Protein AF-A0A017THT1-F1 (afdb_monomer_lite)

Structure (mmCIF, N/CA/C/O backbone):
data_AF-A0A017THT1-F1
#
_entry.id   AF-A0A017THT1-F1
#
loop_
_atom_site.group_PDB
_atom_site.id
_atom_site.type_symbol
_atom_site.label_atom_id
_atom_site.label_alt_id
_atom_site.label_comp_id
_atom_site.label_asym_id
_atom_site.label_entity_id
_atom_site.label_seq_id
_atom_site.pdbx_PDB_ins_code
_atom_site.Cartn_x
_atom_site.Cartn_y
_atom_site.Cartn_z
_atom_site.occupancy
_atom_site.B_iso_or_equiv
_atom_site.auth_seq_id
_atom_site.auth_comp_id
_atom_site.auth_asym_id
_atom_site.auth_atom_id
_atom_site.pdbx_PDB_model_num
ATOM 1 N N . MET A 1 1 ? 40.623 13.842 -41.954 1.00 49.28 1 MET A N 1
ATOM 2 C CA . MET A 1 1 ? 40.947 13.765 -40.511 1.00 49.28 1 MET A CA 1
ATOM 3 C C . MET A 1 1 ? 40.016 14.592 -39.603 1.00 49.28 1 MET A C 1
ATOM 5 O O . MET A 1 1 ? 40.290 14.671 -38.419 1.00 49.28 1 MET A O 1
ATOM 9 N N . VAL A 1 2 ? 38.903 15.161 -40.104 1.00 47.00 2 VAL A N 1
ATOM 10 C CA . VAL A 1 2 ? 37.955 15.972 -39.293 1.00 47.00 2 VAL A CA 1
ATOM 11 C C . VAL A 1 2 ? 36.613 15.254 -39.042 1.00 47.00 2 VAL A C 1
ATOM 13 O O . VAL A 1 2 ? 35.923 15.546 -38.075 1.00 47.00 2 VAL A O 1
ATOM 16 N N . VAL A 1 3 ? 36.278 14.229 -39.835 1.00 43.69 3 VAL A N 1
ATOM 17 C CA . VAL A 1 3 ? 35.016 13.468 -39.699 1.00 43.69 3 VAL A CA 1
ATOM 18 C C . VAL A 1 3 ? 35.019 12.513 -38.486 1.00 43.69 3 VAL A C 1
ATOM 20 O O . VAL A 1 3 ? 33.962 12.174 -37.969 1.00 43.69 3 VAL A O 1
ATOM 23 N N . GLY A 1 4 ? 36.193 12.145 -37.956 1.00 43.00 4 GLY A N 1
ATOM 24 C CA . GLY A 1 4 ? 36.310 11.257 -36.787 1.00 43.00 4 GLY A CA 1
ATOM 25 C C . GLY A 1 4 ? 36.021 11.914 -35.429 1.00 43.00 4 GLY A C 1
ATOM 26 O O . GLY A 1 4 ? 35.696 11.213 -34.478 1.00 43.00 4 GLY A O 1
ATOM 27 N N . GLY A 1 5 ? 36.097 13.247 -35.322 1.00 42.72 5 GLY A N 1
ATOM 28 C CA . GLY A 1 5 ? 35.872 13.952 -34.050 1.00 42.72 5 GLY A CA 1
ATOM 29 C C . GLY A 1 5 ? 34.395 14.079 -33.663 1.00 42.72 5 GLY A C 1
ATOM 30 O O . GLY A 1 5 ? 34.061 14.057 -32.484 1.00 42.72 5 GLY A O 1
ATOM 31 N N . VAL A 1 6 ? 33.495 14.154 -34.649 1.00 45.47 6 VAL A N 1
ATOM 32 C CA . VAL A 1 6 ? 32.054 14.356 -34.407 1.00 45.47 6 VAL A CA 1
ATOM 33 C C . VAL A 1 6 ? 31.368 13.065 -33.944 1.00 45.47 6 VAL A C 1
ATOM 35 O O . VAL A 1 6 ? 30.485 13.118 -33.095 1.00 45.47 6 VAL A O 1
ATOM 38 N N . ALA A 1 7 ? 31.817 11.896 -34.413 1.00 50.44 7 ALA A N 1
ATOM 39 C CA . ALA A 1 7 ? 31.296 10.604 -33.953 1.00 50.44 7 ALA A CA 1
ATOM 40 C C . ALA A 1 7 ? 31.661 10.303 -32.487 1.00 50.44 7 ALA A C 1
ATOM 42 O O . ALA A 1 7 ? 30.875 9.691 -31.771 1.00 50.44 7 ALA A O 1
ATOM 43 N N . LEU A 1 8 ? 32.820 10.780 -32.020 1.00 53.56 8 LEU A N 1
ATOM 44 C CA . LEU A 1 8 ? 33.278 10.576 -30.644 1.00 53.56 8 LEU A CA 1
ATOM 45 C C . LEU A 1 8 ? 32.505 11.460 -29.652 1.00 53.56 8 LEU A C 1
ATOM 47 O O . LEU A 1 8 ? 32.167 11.010 -28.564 1.00 53.56 8 LEU A O 1
ATOM 51 N N . VAL A 1 9 ? 32.139 12.679 -30.060 1.00 55.19 9 VAL A N 1
ATOM 52 C CA . VAL A 1 9 ? 31.319 13.591 -29.243 1.00 55.19 9 VAL A CA 1
ATOM 53 C C . VAL A 1 9 ? 29.844 13.172 -29.234 1.00 55.19 9 VAL A C 1
ATOM 55 O O . VAL A 1 9 ? 29.221 13.170 -28.178 1.00 55.19 9 VAL A O 1
ATOM 58 N N . LEU A 1 10 ? 29.289 12.736 -30.372 1.00 54.53 10 LEU A N 1
ATOM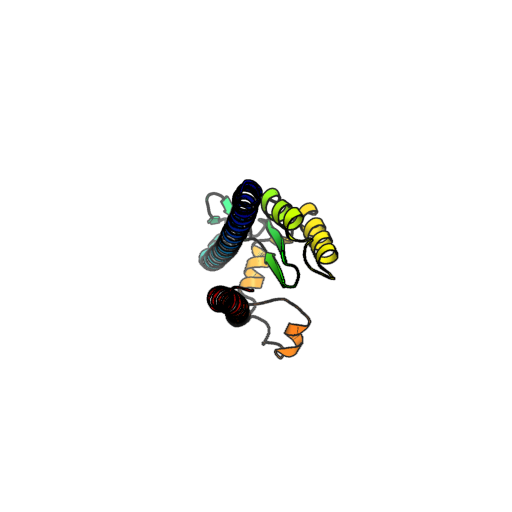 59 C CA . LEU A 1 10 ? 27.904 12.245 -30.430 1.00 54.53 10 LEU A CA 1
ATOM 60 C C . LEU A 1 10 ? 27.723 10.867 -29.768 1.00 54.53 10 LEU A C 1
ATOM 62 O O . LEU A 1 10 ? 26.636 10.572 -29.276 1.00 54.53 10 LEU A O 1
ATOM 66 N N . GLY A 1 11 ? 28.773 10.039 -29.717 1.00 57.81 11 GLY A N 1
ATOM 67 C CA . GLY A 1 11 ? 28.760 8.768 -28.986 1.00 57.81 11 GLY A CA 1
ATOM 68 C C . GLY A 1 11 ? 28.717 8.947 -27.465 1.00 57.81 11 GLY A C 1
ATOM 69 O O . GLY A 1 11 ? 27.971 8.241 -26.792 1.00 57.81 11 GLY A O 1
ATOM 70 N N . GLN A 1 12 ? 29.445 9.931 -26.921 1.00 60.47 12 GLN A N 1
ATOM 71 C CA . GLN A 1 12 ? 29.479 10.184 -25.472 1.00 60.47 12 GLN A CA 1
ATOM 72 C C . GLN A 1 12 ? 28.155 10.726 -24.912 1.00 60.47 12 GLN A C 1
ATOM 74 O O . GLN A 1 12 ? 27.758 10.360 -23.807 1.00 60.47 12 GLN A O 1
ATOM 79 N N . GLU A 1 13 ? 27.442 11.560 -25.673 1.00 67.62 13 GLU A N 1
ATOM 80 C CA . GLU A 1 13 ? 26.138 12.105 -25.261 1.00 67.62 13 GLU A CA 1
ATOM 81 C C . GLU A 1 13 ? 25.075 10.996 -25.117 1.00 67.62 13 GLU A C 1
ATOM 83 O O . GLU A 1 13 ? 24.219 11.050 -24.230 1.00 67.62 13 GLU A O 1
ATOM 88 N N . HIS A 1 14 ? 25.147 9.954 -25.956 1.00 70.12 14 HIS A N 1
ATOM 89 C CA . HIS A 1 14 ? 24.188 8.848 -25.931 1.00 70.12 14 HIS A CA 1
ATOM 90 C C . HIS A 1 14 ? 24.403 7.904 -24.735 1.00 70.12 14 HIS A C 1
ATOM 92 O O . HIS A 1 14 ? 23.428 7.437 -24.141 1.00 70.12 14 HIS A O 1
ATOM 98 N N . GLU A 1 15 ? 25.654 7.649 -24.337 1.00 77.31 15 GLU A N 1
ATOM 99 C CA . GLU A 1 15 ? 25.955 6.817 -23.161 1.00 77.31 15 GLU A CA 1
ATOM 100 C C . GLU A 1 15 ? 25.553 7.506 -21.850 1.00 77.31 15 GLU A C 1
ATOM 102 O O . GLU A 1 15 ? 24.905 6.888 -21.004 1.00 77.31 15 GLU A O 1
ATOM 107 N N . ALA A 1 16 ? 25.805 8.815 -21.722 1.00 80.69 16 ALA A N 1
ATOM 108 C CA . ALA A 1 16 ? 25.431 9.575 -20.527 1.00 80.69 16 ALA A CA 1
ATOM 109 C C . ALA A 1 16 ? 23.910 9.585 -20.275 1.00 80.69 16 ALA A C 1
ATOM 111 O O . ALA A 1 16 ? 23.457 9.494 -19.129 1.00 80.69 16 ALA A O 1
ATOM 112 N N . GLY A 1 17 ? 23.104 9.669 -21.340 1.00 81.94 17 GLY A N 1
ATOM 113 C CA . GLY A 1 17 ? 21.644 9.601 -21.237 1.00 81.94 17 GLY A CA 1
ATOM 114 C C . GLY A 1 17 ? 21.145 8.235 -20.760 1.00 81.94 17 GLY A C 1
ATOM 115 O O . GLY A 1 17 ? 20.231 8.160 -19.932 1.00 81.94 17 GLY A O 1
ATOM 116 N N . LEU A 1 18 ? 21.765 7.155 -21.244 1.00 80.94 18 LEU A N 1
ATOM 117 C CA . LEU A 1 18 ? 21.421 5.790 -20.856 1.00 80.94 18 LEU A CA 1
ATOM 118 C C . LEU A 1 18 ? 21.779 5.515 -19.385 1.00 80.94 18 LEU A C 1
ATOM 120 O O . LEU A 1 18 ? 20.961 4.961 -18.646 1.00 80.94 18 LEU A O 1
ATOM 124 N N . ASP A 1 19 ? 22.954 5.954 -18.936 1.00 83.44 19 ASP A N 1
ATOM 125 C CA . ASP A 1 19 ? 23.400 5.791 -17.549 1.00 83.44 19 ASP A CA 1
ATOM 126 C C . ASP A 1 19 ? 22.490 6.532 -16.565 1.00 83.44 19 ASP A C 1
ATOM 128 O O . ASP A 1 19 ? 22.075 5.975 -15.542 1.00 83.44 19 ASP A O 1
ATOM 132 N N . LEU A 1 20 ? 22.105 7.770 -16.896 1.00 85.25 20 LEU A N 1
ATOM 133 C CA . LEU A 1 20 ? 21.170 8.551 -16.089 1.00 85.25 20 LEU A CA 1
ATOM 134 C C . LEU A 1 20 ? 19.799 7.871 -15.998 1.00 85.25 20 LEU A C 1
ATOM 136 O O . LEU A 1 20 ? 19.202 7.822 -14.917 1.00 85.25 20 LEU A O 1
ATOM 140 N N . PHE A 1 21 ? 19.304 7.322 -17.110 1.00 85.25 21 PHE A N 1
ATOM 141 C CA . PHE A 1 21 ? 18.045 6.582 -17.139 1.00 85.25 21 PHE A CA 1
ATOM 142 C C . PHE A 1 21 ? 18.086 5.364 -16.209 1.00 85.25 21 PHE A C 1
ATOM 144 O O . PHE A 1 21 ? 17.196 5.204 -15.367 1.00 85.25 21 PHE A O 1
ATOM 151 N N . TRP A 1 22 ? 19.126 4.530 -16.302 1.00 83.88 22 TRP A N 1
ATOM 152 C CA . TRP A 1 22 ? 19.258 3.346 -15.450 1.00 83.88 22 TRP A CA 1
ATOM 153 C C . TRP A 1 22 ? 19.439 3.701 -13.976 1.00 83.88 22 TRP A C 1
ATOM 155 O O . TRP A 1 22 ? 18.854 3.038 -13.111 1.00 83.88 22 TRP A O 1
ATOM 165 N N . ALA A 1 23 ? 20.180 4.767 -13.670 1.00 84.06 23 ALA A N 1
ATOM 166 C CA . ALA A 1 23 ? 20.312 5.281 -12.312 1.00 84.06 23 ALA A CA 1
ATOM 167 C C . ALA A 1 23 ? 18.957 5.742 -11.750 1.00 84.06 23 ALA A C 1
ATOM 169 O O . ALA A 1 23 ? 18.590 5.367 -10.633 1.00 84.06 23 ALA A O 1
ATOM 170 N N . ALA A 1 24 ? 18.172 6.487 -12.535 1.00 85.62 24 ALA A N 1
ATOM 171 C CA . ALA A 1 24 ? 16.841 6.944 -12.144 1.00 85.62 24 ALA A CA 1
ATOM 172 C C . ALA A 1 24 ? 15.865 5.773 -11.942 1.00 85.62 24 ALA A C 1
ATOM 174 O O . ALA A 1 24 ? 15.173 5.712 -10.923 1.00 85.62 24 ALA A O 1
ATOM 175 N N . ALA A 1 25 ? 15.846 4.808 -12.866 1.00 84.06 25 ALA A N 1
ATOM 176 C CA . ALA A 1 25 ? 15.011 3.611 -12.775 1.00 84.06 25 ALA A CA 1
ATOM 177 C C . ALA A 1 25 ? 15.359 2.762 -11.540 1.00 84.06 25 ALA A C 1
ATOM 179 O O . ALA A 1 25 ? 14.469 2.294 -10.821 1.00 84.06 25 ALA A O 1
ATOM 180 N N . SER A 1 26 ? 16.653 2.612 -11.251 1.00 82.81 26 SER A N 1
ATOM 181 C CA . SER A 1 26 ? 17.141 1.905 -10.065 1.00 82.81 26 SER A CA 1
ATOM 182 C C . SER A 1 26 ? 16.747 2.639 -8.785 1.00 82.81 26 SER A C 1
ATOM 184 O O . SER A 1 26 ? 16.180 2.030 -7.878 1.00 82.81 26 SER A O 1
ATOM 186 N N . GLY A 1 27 ? 16.966 3.956 -8.723 1.00 87.62 27 GLY A N 1
ATOM 187 C CA . GLY A 1 27 ? 16.584 4.794 -7.585 1.00 87.62 27 GLY A CA 1
ATOM 188 C C . GLY A 1 27 ? 15.085 4.732 -7.288 1.00 87.62 27 GLY A C 1
ATOM 189 O O . GLY A 1 27 ? 14.688 4.517 -6.141 1.00 87.62 27 GLY A O 1
ATOM 190 N N . LEU A 1 28 ? 14.247 4.822 -8.325 1.00 88.31 28 LEU A N 1
ATOM 191 C CA . LEU A 1 28 ? 12.798 4.668 -8.208 1.00 88.31 28 LEU A CA 1
ATOM 192 C C . LEU A 1 28 ? 12.418 3.273 -7.694 1.00 88.31 28 LEU A C 1
ATOM 194 O O . LEU A 1 28 ? 11.591 3.152 -6.790 1.00 88.31 28 LEU A O 1
ATOM 198 N N . SER A 1 29 ? 13.050 2.222 -8.217 1.00 85.81 29 SER A N 1
ATOM 199 C CA . SER A 1 29 ? 12.795 0.840 -7.793 1.00 85.81 29 SER A CA 1
ATOM 200 C C . SER A 1 29 ? 13.136 0.623 -6.315 1.00 85.81 29 SER A C 1
ATOM 202 O O . SER A 1 29 ? 12.319 0.083 -5.565 1.00 85.81 29 SER A O 1
ATOM 204 N N . PHE A 1 30 ? 14.299 1.102 -5.859 1.00 87.94 30 PHE A N 1
ATOM 205 C CA . PHE A 1 30 ? 14.693 1.050 -4.447 1.00 87.94 30 PHE A CA 1
ATOM 206 C C . PHE A 1 30 ? 13.747 1.850 -3.554 1.00 87.94 30 PHE A C 1
ATOM 208 O O . PHE A 1 30 ? 13.374 1.375 -2.478 1.00 87.94 30 PHE A O 1
ATOM 215 N N . PHE A 1 31 ? 13.321 3.033 -4.000 1.00 91.88 31 PHE A N 1
ATOM 216 C CA . PHE A 1 31 ? 12.352 3.849 -3.278 1.00 91.88 31 PHE A CA 1
ATOM 217 C C . PHE A 1 31 ? 11.016 3.118 -3.103 1.00 91.88 31 PHE A C 1
ATOM 219 O O . PHE A 1 31 ? 10.528 3.000 -1.979 1.00 91.88 31 PHE A O 1
ATOM 226 N N . LEU A 1 32 ? 10.442 2.573 -4.180 1.00 88.88 32 LEU A N 1
ATOM 227 C CA . LEU A 1 32 ? 9.168 1.849 -4.137 1.00 88.88 32 LEU A CA 1
ATOM 228 C C . LEU A 1 32 ? 9.261 0.594 -3.275 1.00 88.88 32 LEU A C 1
ATOM 230 O O . LEU A 1 32 ? 8.366 0.328 -2.473 1.00 88.88 32 LEU A O 1
ATOM 234 N N . PHE A 1 33 ? 10.360 -0.151 -3.392 1.00 88.38 33 PHE A N 1
ATOM 235 C CA . PHE A 1 33 ? 10.614 -1.315 -2.554 1.00 88.38 33 PHE A CA 1
ATOM 236 C C . PHE A 1 33 ? 10.709 -0.929 -1.073 1.00 88.38 33 PHE A C 1
ATOM 238 O O . PHE A 1 33 ? 10.038 -1.528 -0.229 1.00 88.38 33 PHE A O 1
ATOM 245 N N . GLY A 1 34 ? 11.497 0.100 -0.750 1.00 90.69 34 GLY A N 1
ATOM 246 C CA . GLY A 1 34 ? 11.646 0.616 0.607 1.00 90.69 34 GLY A CA 1
ATOM 247 C C . GLY A 1 34 ? 10.326 1.128 1.180 1.00 90.69 34 GLY A C 1
ATOM 248 O O . GLY A 1 34 ? 9.994 0.838 2.333 1.00 90.69 34 GLY A O 1
ATOM 249 N N . TRP A 1 35 ? 9.529 1.817 0.365 1.00 93.94 35 TRP A N 1
ATOM 250 C CA . TRP A 1 35 ? 8.210 2.298 0.751 1.00 93.94 35 TRP A CA 1
ATOM 251 C C . TRP A 1 35 ? 7.232 1.144 0.998 1.00 93.94 35 TRP A C 1
ATOM 253 O O . TRP A 1 35 ? 6.664 1.063 2.088 1.00 93.94 35 TRP A O 1
ATOM 263 N N . ALA A 1 36 ? 7.103 0.193 0.071 1.00 89.69 36 ALA A N 1
ATOM 264 C CA . ALA A 1 36 ? 6.257 -0.990 0.236 1.00 89.69 36 ALA A CA 1
ATOM 265 C C . ALA A 1 36 ? 6.660 -1.815 1.471 1.00 89.69 36 ALA A C 1
ATOM 267 O O . ALA A 1 36 ? 5.819 -2.299 2.236 1.00 89.69 36 ALA A O 1
ATOM 268 N N . TRP A 1 37 ? 7.964 -1.948 1.714 1.00 89.88 37 TRP A N 1
ATOM 269 C CA . TRP A 1 37 ? 8.500 -2.594 2.904 1.00 89.88 37 TRP A CA 1
ATOM 270 C C . TRP A 1 37 ? 8.126 -1.847 4.192 1.00 89.88 37 TRP A C 1
ATOM 272 O O . TRP A 1 37 ? 7.715 -2.473 5.176 1.00 89.88 37 TRP A O 1
ATOM 282 N N . ASN A 1 38 ? 8.214 -0.515 4.190 1.00 93.88 38 ASN A N 1
ATOM 283 C CA . ASN A 1 38 ? 7.808 0.329 5.311 1.00 93.88 38 ASN A CA 1
ATOM 284 C C . ASN A 1 38 ? 6.299 0.220 5.596 1.00 93.88 38 ASN A C 1
ATOM 286 O O . ASN A 1 38 ? 5.919 0.016 6.749 1.00 93.88 38 ASN A O 1
ATOM 290 N N . GLU A 1 39 ? 5.444 0.254 4.569 1.00 91.88 39 GLU A N 1
ATOM 291 C CA . GLU A 1 39 ? 3.990 0.055 4.700 1.00 91.88 39 GLU A CA 1
ATOM 292 C C . GLU A 1 39 ? 3.671 -1.290 5.366 1.00 91.88 39 GLU A C 1
ATOM 294 O O . GLU A 1 39 ? 2.916 -1.359 6.338 1.00 91.88 39 GLU A O 1
ATOM 299 N N . ARG A 1 40 ? 4.330 -2.369 4.931 1.00 89.00 40 ARG A N 1
ATOM 300 C CA . ARG A 1 40 ? 4.166 -3.700 5.540 1.00 89.00 40 ARG A CA 1
ATOM 301 C C . ARG A 1 40 ? 4.624 -3.740 6.994 1.00 89.00 40 ARG A C 1
ATOM 303 O O . ARG A 1 40 ? 4.003 -4.420 7.814 1.00 89.00 40 ARG A O 1
ATOM 310 N N . ARG A 1 41 ? 5.717 -3.049 7.333 1.00 92.81 41 ARG A N 1
ATOM 311 C CA . ARG A 1 41 ? 6.186 -2.933 8.723 1.00 92.81 41 ARG A CA 1
ATOM 312 C C . ARG A 1 41 ? 5.180 -2.173 9.582 1.00 92.81 41 ARG A C 1
ATOM 314 O O . ARG A 1 41 ? 4.900 -2.624 10.691 1.00 92.81 41 ARG A O 1
ATOM 321 N N . GLN A 1 42 ? 4.623 -1.071 9.084 1.00 92.81 42 GLN A N 1
ATOM 322 C CA . GLN A 1 42 ? 3.597 -0.295 9.786 1.00 92.81 42 GLN A CA 1
ATOM 323 C C . GLN A 1 42 ? 2.326 -1.117 10.003 1.00 92.81 42 GLN A C 1
ATOM 325 O O . GLN A 1 42 ? 1.850 -1.190 11.134 1.00 92.81 42 GLN A O 1
ATOM 330 N N . ALA A 1 43 ? 1.849 -1.829 8.979 1.00 91.56 43 ALA A N 1
ATOM 331 C CA . ALA A 1 43 ? 0.691 -2.713 9.090 1.00 91.56 43 ALA A CA 1
ATOM 332 C C . ALA A 1 43 ? 0.897 -3.798 10.160 1.00 91.56 43 ALA A C 1
ATOM 334 O O . ALA A 1 43 ? 0.038 -4.000 11.014 1.00 91.56 43 ALA A O 1
ATOM 335 N N . ARG A 1 44 ? 2.069 -4.451 10.183 1.00 93.12 44 ARG A N 1
ATOM 336 C CA . ARG A 1 44 ? 2.410 -5.459 11.204 1.00 93.12 44 ARG A CA 1
ATOM 337 C C . ARG A 1 44 ? 2.566 -4.875 12.606 1.00 93.12 44 ARG A C 1
ATOM 339 O O . ARG A 1 44 ? 2.263 -5.552 13.585 1.00 93.12 44 ARG A O 1
ATOM 346 N N . ARG A 1 45 ? 3.088 -3.652 12.730 1.00 95.12 45 ARG A N 1
ATOM 347 C CA . ARG A 1 45 ? 3.185 -2.948 14.018 1.00 95.12 45 ARG A CA 1
ATOM 348 C C . ARG A 1 45 ? 1.797 -2.621 14.556 1.00 95.12 45 ARG A C 1
ATOM 350 O O . ARG A 1 45 ? 1.521 -2.992 15.688 1.00 95.12 45 ARG A O 1
ATOM 357 N N . LEU A 1 46 ? 0.933 -2.040 13.724 1.00 94.75 46 LEU A N 1
ATOM 358 C CA . LEU A 1 46 ? -0.451 -1.747 14.085 1.00 94.75 46 LEU A CA 1
ATOM 359 C C . LEU A 1 46 ? -1.211 -3.024 14.449 1.00 94.75 46 LEU A C 1
ATOM 361 O O . LEU A 1 46 ? -1.840 -3.067 15.492 1.00 94.75 46 LEU A O 1
ATOM 365 N N . ALA A 1 47 ? -1.112 -4.083 13.644 1.00 94.38 47 ALA A N 1
ATOM 366 C CA . ALA A 1 47 ? -1.791 -5.348 13.919 1.00 94.38 47 ALA A CA 1
ATOM 367 C C . ALA A 1 47 ? -1.383 -5.948 15.273 1.00 94.38 47 ALA A C 1
ATOM 369 O O . ALA A 1 47 ? -2.243 -6.301 16.075 1.00 94.38 47 ALA A O 1
ATOM 370 N N . ARG A 1 48 ? -0.075 -6.019 15.558 1.00 95.44 48 ARG A N 1
ATOM 371 C CA . ARG A 1 48 ? 0.417 -6.501 16.858 1.00 95.44 48 ARG A CA 1
ATOM 372 C C . ARG A 1 48 ? -0.030 -5.605 18.006 1.00 95.44 48 ARG A C 1
ATOM 374 O O . ARG A 1 48 ? -0.405 -6.117 19.052 1.00 95.44 48 ARG A O 1
ATOM 381 N N . TRP A 1 49 ? -0.001 -4.291 17.802 1.00 96.31 49 TRP A N 1
ATOM 382 C CA . TRP A 1 49 ? -0.448 -3.334 18.804 1.00 96.31 49 TRP A CA 1
ATOM 383 C C . TRP A 1 49 ? -1.947 -3.473 19.096 1.00 96.31 49 TRP A C 1
ATOM 385 O O . TRP A 1 49 ? -2.318 -3.533 20.263 1.00 96.31 49 TRP A O 1
ATOM 395 N N . LEU A 1 50 ? -2.782 -3.619 18.060 1.00 95.94 50 LEU A N 1
ATOM 396 C CA . LEU A 1 50 ? -4.227 -3.821 18.182 1.00 95.94 50 LEU A CA 1
ATOM 397 C C . LEU A 1 50 ? -4.562 -5.084 18.972 1.00 95.94 50 LEU A C 1
ATOM 399 O O . LEU A 1 50 ? -5.424 -5.034 19.838 1.00 95.94 50 LEU A O 1
ATOM 403 N N . VAL A 1 51 ? -3.873 -6.196 18.699 1.00 95.50 51 VAL A N 1
ATOM 404 C CA . VAL A 1 51 ? -4.062 -7.446 19.452 1.00 95.50 51 VAL A CA 1
ATOM 405 C C . VAL A 1 51 ? -3.613 -7.278 20.905 1.00 95.50 51 VAL A C 1
ATOM 407 O O . VAL A 1 51 ? -4.310 -7.712 21.813 1.00 95.50 51 VAL A O 1
ATOM 410 N N . ALA A 1 52 ? -2.483 -6.606 21.144 1.00 96.38 52 ALA A N 1
ATOM 411 C CA . ALA A 1 52 ? -1.971 -6.387 22.497 1.00 96.38 52 ALA A CA 1
ATOM 412 C C . ALA A 1 52 ? -2.860 -5.464 23.355 1.00 96.38 52 ALA A C 1
ATOM 414 O O . ALA A 1 52 ? -2.862 -5.603 24.572 1.00 96.38 52 ALA A O 1
ATOM 415 N N . HIS A 1 53 ? -3.607 -4.545 22.734 1.00 97.19 53 HIS A N 1
ATOM 416 C CA . HIS A 1 53 ? -4.473 -3.573 23.420 1.00 97.19 53 HIS A CA 1
ATOM 417 C C . HIS A 1 53 ? -5.962 -3.839 23.158 1.00 97.19 53 HIS A C 1
ATOM 419 O O . HIS A 1 53 ? -6.793 -2.945 23.315 1.00 97.19 53 HIS A O 1
ATOM 425 N N . GLU A 1 54 ? -6.330 -5.054 22.743 1.00 96.25 54 GLU A N 1
ATOM 426 C CA . GLU A 1 54 ? -7.717 -5.365 22.394 1.00 96.25 54 GLU A CA 1
ATOM 427 C C . GLU A 1 54 ? -8.670 -5.121 23.573 1.00 96.25 54 GLU A C 1
ATOM 429 O O . GLU A 1 54 ? -9.736 -4.531 23.386 1.00 96.25 54 GLU A O 1
ATOM 434 N N . ASP A 1 55 ? -8.287 -5.537 24.781 1.00 96.00 55 ASP A N 1
ATOM 435 C CA . ASP A 1 55 ? -9.119 -5.377 25.975 1.00 96.00 55 ASP A CA 1
ATOM 436 C C . ASP A 1 55 ? -9.354 -3.903 26.329 1.00 96.00 55 ASP A C 1
ATOM 438 O O . ASP A 1 55 ? -10.462 -3.529 26.719 1.00 96.00 55 ASP A O 1
ATOM 442 N N . GLU A 1 56 ? -8.345 -3.050 26.141 1.00 95.25 56 GLU A N 1
ATOM 443 C CA . GLU A 1 56 ? -8.450 -1.602 26.347 1.00 95.25 56 GLU A CA 1
ATOM 444 C C . GLU A 1 56 ? -9.383 -0.968 25.307 1.00 95.25 56 GLU A C 1
ATOM 446 O O . GLU A 1 56 ? -10.324 -0.255 25.662 1.00 95.25 56 GLU A O 1
ATOM 451 N N . ILE A 1 57 ? -9.206 -1.327 24.030 1.00 95.56 57 ILE A N 1
ATOM 452 C CA . ILE A 1 57 ? -10.056 -0.882 22.915 1.00 95.56 57 ILE A CA 1
ATOM 453 C C . ILE A 1 57 ? -11.510 -1.338 23.106 1.00 95.56 57 ILE A C 1
ATOM 455 O O . ILE A 1 57 ? -12.439 -0.647 22.684 1.00 95.56 57 ILE A O 1
ATOM 459 N N . ARG A 1 58 ? -11.736 -2.508 23.718 1.00 94.62 58 ARG A N 1
ATOM 460 C CA . ARG A 1 58 ? -13.081 -3.019 24.016 1.00 94.62 58 ARG A CA 1
ATOM 461 C C . ARG A 1 58 ? -13.785 -2.236 25.118 1.00 94.62 58 ARG A C 1
ATOM 463 O O . ARG A 1 58 ? -15.011 -2.172 25.076 1.00 94.62 58 ARG A O 1
ATOM 470 N N . ARG A 1 59 ? -13.044 -1.682 26.080 1.00 93.06 59 ARG A N 1
ATOM 471 C CA . ARG A 1 59 ? -13.610 -0.982 27.242 1.00 93.06 59 ARG A CA 1
ATOM 472 C C . ARG A 1 59 ? -13.780 0.514 27.008 1.00 93.06 59 ARG A C 1
ATOM 474 O O . ARG A 1 59 ? -14.829 1.044 27.356 1.00 93.06 59 ARG A O 1
ATOM 481 N N . VAL A 1 60 ? -12.756 1.184 26.478 1.00 91.62 60 VAL A N 1
ATOM 482 C CA . VAL A 1 60 ? -12.711 2.652 26.419 1.00 91.62 60 VAL A CA 1
ATOM 483 C C . VAL A 1 60 ? -12.179 3.118 25.059 1.00 91.62 60 VAL A C 1
ATOM 485 O O . VAL A 1 60 ? -12.916 3.149 24.076 1.00 91.62 60 VAL A O 1
ATOM 488 N N . GLU A 1 61 ? -10.904 3.473 24.981 1.00 91.44 61 GLU A N 1
ATOM 489 C CA . GLU A 1 61 ? -10.197 3.897 23.781 1.00 91.44 61 GLU A CA 1
ATOM 490 C C . GLU A 1 61 ? -8.702 3.686 24.022 1.00 91.44 61 GLU A C 1
ATOM 492 O O . GLU A 1 61 ? -8.247 3.822 25.154 1.00 91.44 61 GLU A O 1
ATOM 497 N N . ALA A 1 62 ? -7.943 3.360 22.978 1.00 94.38 62 ALA A N 1
ATOM 498 C CA . ALA A 1 62 ? -6.490 3.231 23.065 1.00 94.38 62 ALA A CA 1
ATOM 499 C C . ALA A 1 62 ? -5.825 4.211 22.094 1.00 94.38 62 ALA A C 1
ATOM 501 O O . ALA A 1 62 ? -6.378 4.529 21.038 1.00 94.38 62 ALA A O 1
ATOM 502 N N . THR A 1 63 ? -4.634 4.708 22.426 1.00 95.19 63 THR A N 1
ATOM 503 C CA . THR A 1 63 ? -3.939 5.707 21.597 1.00 95.19 63 THR A CA 1
ATOM 504 C C . THR A 1 63 ? -2.807 5.084 20.783 1.00 95.19 63 THR A C 1
ATOM 506 O O . THR A 1 63 ? -1.877 4.496 21.325 1.00 95.19 63 THR A O 1
ATOM 509 N N . TRP A 1 64 ? -2.859 5.241 19.459 1.00 94.69 64 TRP A N 1
ATOM 510 C CA . TRP A 1 64 ? -1.813 4.798 18.536 1.00 94.69 64 TRP A CA 1
ATOM 511 C C . TRP A 1 64 ? -1.309 5.974 17.710 1.00 94.69 64 TRP A C 1
ATOM 513 O O . TRP A 1 64 ? -2.094 6.652 17.053 1.00 94.69 64 TRP A O 1
ATOM 523 N N . ALA A 1 65 ? 0.004 6.219 17.734 1.00 92.75 65 ALA A N 1
ATOM 524 C CA . ALA A 1 65 ? 0.637 7.327 17.009 1.00 92.75 65 ALA A CA 1
ATOM 525 C C . ALA A 1 65 ? -0.038 8.698 17.263 1.00 92.75 65 ALA A C 1
ATOM 527 O O . ALA A 1 65 ? -0.175 9.515 16.355 1.00 92.75 65 ALA A O 1
ATOM 528 N N . GLY A 1 66 ? -0.492 8.933 18.501 1.00 93.00 66 GLY A N 1
ATOM 529 C CA . GLY A 1 66 ? -1.191 10.161 18.899 1.00 93.00 66 GLY A CA 1
ATOM 530 C C . GLY A 1 66 ? -2.668 10.233 18.489 1.00 93.00 66 GLY A C 1
ATOM 531 O O . GLY A 1 66 ? -3.326 11.229 18.775 1.00 93.00 66 GLY A O 1
ATOM 532 N N . GLN A 1 67 ? -3.215 9.197 17.850 1.00 94.00 67 GLN A N 1
ATOM 533 C CA . GLN A 1 67 ? -4.620 9.124 17.451 1.00 94.00 67 GLN A CA 1
ATOM 534 C C . GLN A 1 67 ? -5.393 8.167 18.357 1.00 94.00 67 GLN A C 1
ATOM 536 O O . GLN A 1 67 ? -4.921 7.076 18.679 1.00 94.00 67 GLN A O 1
ATOM 541 N N . ARG A 1 68 ? -6.597 8.574 18.764 1.00 94.56 68 ARG A N 1
ATOM 542 C CA . ARG A 1 68 ? -7.506 7.743 19.560 1.00 94.56 68 ARG A CA 1
ATOM 543 C C . ARG A 1 68 ? -8.190 6.723 18.654 1.00 94.56 68 ARG A C 1
ATOM 545 O O . ARG A 1 68 ? -8.862 7.088 17.688 1.00 94.56 68 ARG A O 1
ATOM 552 N N . LEU A 1 69 ? -7.991 5.445 18.952 1.00 96.25 69 LEU A N 1
ATOM 553 C CA . LEU A 1 69 ? -8.587 4.323 18.244 1.00 96.25 69 LEU A CA 1
ATOM 554 C C . LEU A 1 69 ? -9.641 3.664 19.136 1.00 96.25 69 LEU A C 1
ATOM 556 O O . LEU A 1 69 ? -9.357 3.175 20.228 1.00 96.25 69 LEU A O 1
ATOM 560 N N . THR A 1 70 ? -10.866 3.629 18.625 1.00 96.62 70 THR A N 1
ATOM 561 C CA . THR A 1 70 ? -12.006 2.914 19.204 1.00 96.62 70 THR A CA 1
ATOM 562 C C . THR A 1 70 ? -12.396 1.763 18.282 1.00 96.62 70 THR A C 1
ATOM 564 O O . THR A 1 70 ? -11.985 1.715 17.121 1.00 96.62 70 THR A O 1
ATOM 567 N N . ARG A 1 71 ? -13.262 0.855 18.744 1.00 96.12 71 ARG A N 1
ATOM 568 C CA . ARG A 1 71 ? -13.823 -0.221 17.900 1.00 96.12 71 ARG A CA 1
ATOM 569 C C . ARG A 1 71 ? -14.530 0.292 16.643 1.00 96.12 71 ARG A C 1
ATOM 571 O O . ARG A 1 71 ? -14.538 -0.410 15.629 1.00 96.12 71 ARG A O 1
ATOM 578 N N . ALA A 1 72 ? -15.119 1.482 16.734 1.00 96.50 72 ALA A N 1
ATOM 579 C CA . ALA A 1 72 ? -15.848 2.134 15.655 1.00 96.50 72 ALA A CA 1
ATOM 580 C C . ALA A 1 72 ? -14.938 2.941 14.720 1.00 96.50 72 ALA A C 1
ATOM 582 O O . ALA A 1 72 ? -15.376 3.298 13.630 1.00 96.50 72 ALA A O 1
ATOM 583 N N . THR A 1 73 ? -13.682 3.206 15.105 1.00 96.69 73 THR A N 1
ATOM 584 C CA . THR A 1 73 ? -12.752 3.952 14.258 1.00 96.69 73 THR A CA 1
ATOM 585 C C . THR A 1 73 ? -12.559 3.220 12.934 1.00 96.69 73 THR A C 1
ATOM 587 O O . THR A 1 73 ? -12.155 2.053 12.895 1.00 96.69 73 THR A O 1
ATOM 590 N N . THR A 1 74 ? -12.861 3.915 11.842 1.00 96.31 74 THR A N 1
ATOM 591 C CA . THR A 1 74 ? -12.668 3.407 10.488 1.00 96.31 74 THR A CA 1
ATOM 592 C C . THR A 1 74 ? -11.225 3.621 10.069 1.00 96.31 74 THR A C 1
ATOM 594 O O . THR A 1 74 ? -10.717 4.740 10.077 1.00 96.31 74 THR A O 1
ATOM 597 N N . LEU A 1 75 ? -10.571 2.534 9.686 1.00 96.38 75 LEU A N 1
ATOM 598 C CA . LEU A 1 75 ? -9.254 2.537 9.079 1.00 96.38 75 LEU A CA 1
ATOM 599 C C . LEU A 1 75 ? -9.411 2.399 7.568 1.00 96.38 75 LEU A C 1
ATOM 601 O O . LEU A 1 75 ? -10.231 1.625 7.075 1.00 96.38 75 LEU A O 1
ATOM 605 N N . VAL A 1 76 ? -8.610 3.162 6.844 1.00 96.00 76 VAL A N 1
ATOM 606 C CA . VAL A 1 76 ? -8.593 3.242 5.393 1.00 96.00 76 VAL A CA 1
ATOM 607 C C . VAL A 1 76 ? -7.272 2.679 4.891 1.00 96.00 76 VAL A C 1
ATOM 609 O O . VAL A 1 76 ? -6.213 2.920 5.474 1.00 96.00 76 VAL A O 1
ATOM 612 N N . GLN A 1 77 ? -7.342 1.927 3.803 1.00 95.69 77 GLN A N 1
ATOM 613 C CA . GLN A 1 77 ? -6.194 1.418 3.074 1.00 95.69 77 GLN A CA 1
ATOM 614 C C . GLN A 1 77 ? -6.344 1.734 1.590 1.00 95.69 77 GLN A C 1
ATOM 616 O O . GLN A 1 77 ? -7.446 1.714 1.051 1.00 95.69 77 GLN A O 1
ATOM 621 N N . TYR A 1 78 ? -5.230 1.989 0.924 1.00 96.06 78 TYR A N 1
ATOM 622 C CA . TYR A 1 78 ? -5.188 2.305 -0.500 1.00 96.06 78 TYR A CA 1
ATOM 623 C C . TYR A 1 78 ? -4.405 1.233 -1.242 1.00 96.06 78 TYR A C 1
ATOM 625 O O . TYR A 1 78 ? -3.457 0.665 -0.699 1.00 96.06 78 TYR A O 1
ATOM 633 N N . GLU A 1 79 ? -4.809 0.960 -2.471 1.00 94.88 79 GLU A N 1
ATOM 634 C CA . GLU A 1 79 ? -4.135 0.023 -3.358 1.00 94.88 79 GLU A CA 1
ATOM 635 C C . GLU A 1 79 ? -3.037 0.768 -4.121 1.00 94.88 79 GLU A C 1
ATOM 637 O O . GLU A 1 79 ? -3.266 1.848 -4.661 1.00 94.88 79 GLU A O 1
ATOM 642 N N . VAL A 1 80 ? -1.825 0.224 -4.124 1.00 95.00 80 VAL A N 1
ATOM 643 C CA . VAL A 1 80 ? -0.706 0.727 -4.918 1.00 95.00 80 VAL A CA 1
ATOM 644 C C . VAL A 1 80 ? -0.407 -0.297 -5.989 1.00 95.00 80 VAL A C 1
ATOM 646 O O . VAL A 1 80 ? -0.121 -1.454 -5.672 1.00 95.00 80 VAL A O 1
ATOM 649 N N . LEU A 1 81 ? -0.454 0.152 -7.239 1.00 94.50 81 LEU A N 1
ATOM 650 C CA . LEU A 1 81 ? -0.130 -0.660 -8.398 1.00 94.50 81 LEU A CA 1
ATOM 651 C C . LEU A 1 81 ? 1.125 -0.134 -9.088 1.00 94.50 81 LEU A C 1
ATOM 653 O O . LEU A 1 81 ? 1.203 1.042 -9.442 1.00 94.50 81 LEU A O 1
ATOM 657 N N . VAL A 1 82 ? 2.095 -1.016 -9.291 1.00 93.00 82 VAL A N 1
ATOM 658 C CA . VAL A 1 82 ? 3.301 -0.746 -10.070 1.00 93.00 82 VAL A CA 1
ATOM 659 C C . VAL A 1 82 ? 3.401 -1.824 -11.133 1.00 93.00 82 VAL A C 1
ATOM 661 O O . VAL A 1 82 ? 3.633 -2.989 -10.819 1.00 93.00 82 VAL A O 1
ATOM 664 N N . SER A 1 83 ? 3.237 -1.429 -12.385 1.00 90.94 83 SER A N 1
ATOM 665 C CA . SER A 1 83 ? 3.376 -2.310 -13.531 1.00 90.94 83 SER A CA 1
ATOM 666 C C . SER A 1 83 ? 4.678 -1.991 -14.244 1.00 90.94 83 SER A C 1
ATOM 668 O O . SER A 1 83 ? 4.971 -0.847 -14.575 1.00 90.94 83 SER A O 1
ATOM 670 N N . LEU A 1 84 ? 5.461 -3.026 -14.484 1.00 86.25 84 LEU A N 1
ATOM 671 C CA . LEU A 1 84 ? 6.564 -3.072 -15.428 1.00 86.25 84 LEU A CA 1
ATOM 672 C C . LEU A 1 84 ? 6.093 -3.923 -16.609 1.00 86.25 84 LEU A C 1
ATOM 674 O O . LEU A 1 84 ? 5.199 -4.748 -16.435 1.00 86.25 84 LEU A O 1
ATOM 678 N N . ILE A 1 85 ? 6.709 -3.760 -17.782 1.00 82.81 85 ILE A N 1
ATOM 679 C CA . ILE A 1 85 ? 6.279 -4.356 -19.067 1.00 82.81 85 ILE A CA 1
ATOM 680 C C . ILE A 1 85 ? 5.707 -5.781 -18.932 1.00 82.81 85 ILE A C 1
ATOM 682 O O . ILE A 1 85 ? 4.652 -6.065 -19.495 1.00 82.81 85 ILE A O 1
ATOM 686 N N . LEU A 1 86 ? 6.366 -6.643 -18.146 1.00 80.12 86 LEU A N 1
ATOM 687 C CA . LEU A 1 86 ? 5.968 -8.038 -17.911 1.00 80.12 86 LEU A CA 1
ATOM 688 C C . LEU A 1 86 ? 5.575 -8.372 -16.460 1.00 80.12 86 LEU A C 1
ATOM 690 O O . LEU A 1 86 ? 5.178 -9.503 -16.188 1.00 80.12 86 LEU A O 1
ATOM 694 N N . VAL A 1 87 ? 5.734 -7.447 -15.511 1.00 81.81 87 VAL A N 1
ATOM 695 C CA . VAL A 1 87 ? 5.587 -7.732 -14.074 1.00 81.81 87 VAL A CA 1
ATOM 696 C C . VAL A 1 87 ? 4.691 -6.694 -13.424 1.00 81.81 87 VAL A C 1
ATOM 698 O O . VAL A 1 87 ? 5.025 -5.516 -13.388 1.00 81.81 87 VAL A O 1
ATOM 701 N N . GLU A 1 88 ? 3.590 -7.146 -12.838 1.00 86.50 88 GLU A N 1
ATOM 702 C CA . GLU A 1 88 ? 2.694 -6.311 -12.044 1.00 86.50 88 GLU A CA 1
ATOM 703 C C . GLU A 1 88 ? 2.908 -6.592 -10.555 1.00 86.50 88 GLU A C 1
ATOM 705 O O . GLU A 1 88 ? 2.857 -7.736 -10.097 1.00 86.50 88 GLU A O 1
ATOM 710 N N . ILE A 1 89 ? 3.171 -5.540 -9.788 1.00 88.19 89 ILE A N 1
ATOM 711 C CA . ILE A 1 89 ? 3.320 -5.585 -8.339 1.00 88.19 89 ILE A CA 1
ATOM 712 C C . ILE A 1 89 ? 2.202 -4.738 -7.745 1.00 88.19 89 ILE A C 1
ATOM 714 O O . ILE A 1 89 ? 2.200 -3.513 -7.868 1.00 88.19 89 ILE A O 1
ATOM 718 N N . SER A 1 90 ? 1.273 -5.391 -7.053 1.00 89.69 90 SER A N 1
ATOM 719 C CA . SER A 1 90 ? 0.245 -4.722 -6.265 1.00 89.69 90 SER A CA 1
ATOM 720 C C . SER A 1 90 ? 0.495 -4.912 -4.771 1.00 89.69 90 SER A C 1
ATOM 722 O O . SER A 1 90 ? 0.954 -5.960 -4.301 1.00 89.69 90 SER A O 1
ATOM 724 N N . PHE A 1 91 ? 0.224 -3.873 -3.991 1.00 91.12 91 PHE A N 1
ATOM 725 C CA . PHE A 1 91 ? 0.182 -3.972 -2.539 1.00 91.12 91 PHE A CA 1
ATOM 726 C C . PHE A 1 91 ? -0.806 -2.975 -1.948 1.00 91.12 91 PHE A C 1
ATOM 728 O O . PHE A 1 91 ? -1.126 -1.953 -2.542 1.00 91.12 91 PHE A O 1
ATOM 735 N N . ILE A 1 92 ? -1.275 -3.271 -0.741 1.00 91.31 92 ILE A N 1
ATOM 736 C CA . ILE A 1 92 ? -2.192 -2.408 -0.001 1.00 91.31 92 ILE A CA 1
ATOM 737 C C . ILE A 1 92 ? -1.395 -1.660 1.074 1.00 91.31 92 ILE A C 1
ATOM 739 O O . ILE A 1 92 ? -0.549 -2.251 1.753 1.00 91.31 92 ILE A O 1
ATOM 743 N N . THR A 1 93 ? -1.652 -0.364 1.237 1.00 93.69 93 THR A N 1
ATOM 744 C CA . THR A 1 93 ? -1.014 0.460 2.270 1.00 93.69 93 THR A CA 1
ATOM 745 C C . THR A 1 93 ? -1.443 0.048 3.682 1.00 93.69 93 THR A C 1
ATOM 747 O O . THR A 1 93 ? -2.441 -0.652 3.890 1.00 93.69 93 THR A O 1
ATOM 750 N N . ALA A 1 94 ? -0.673 0.460 4.688 1.00 93.50 94 ALA A N 1
ATOM 751 C CA . ALA A 1 94 ? -1.016 0.220 6.081 1.00 93.50 94 ALA A CA 1
ATOM 752 C C . ALA A 1 94 ? -2.388 0.837 6.424 1.00 93.50 94 ALA A C 1
ATOM 754 O O . ALA A 1 94 ? -2.674 1.946 5.961 1.00 93.50 94 ALA A O 1
ATOM 755 N N . PRO A 1 95 ? -3.217 0.162 7.248 1.00 94.69 95 PRO A N 1
ATOM 756 C CA . PRO A 1 95 ? -4.463 0.740 7.740 1.00 94.69 95 PRO A CA 1
ATOM 757 C C . PRO A 1 95 ? -4.186 2.019 8.522 1.00 94.69 95 PRO A C 1
ATOM 759 O O . PRO A 1 95 ? -3.376 2.020 9.452 1.00 94.69 95 PRO A O 1
ATOM 762 N N . ARG A 1 96 ? -4.861 3.104 8.149 1.00 94.50 96 ARG A N 1
ATOM 763 C CA . ARG A 1 96 ? -4.719 4.413 8.790 1.00 94.50 96 ARG A CA 1
ATOM 764 C C . ARG A 1 96 ? -6.081 5.042 9.040 1.00 94.50 96 ARG A C 1
ATOM 766 O O . ARG A 1 96 ? -6.961 4.901 8.197 1.00 94.50 96 ARG A O 1
ATOM 773 N N . PRO A 1 97 ? -6.288 5.741 10.161 1.00 92.94 97 PRO A N 1
ATOM 774 C CA . PRO A 1 97 ? -7.545 6.444 10.394 1.00 92.94 97 PRO A CA 1
ATOM 775 C C . PRO A 1 97 ? -7.654 7.724 9.552 1.00 92.94 97 PRO A C 1
ATOM 777 O O . PRO A 1 97 ? -8.756 8.221 9.336 1.00 92.94 97 PRO A O 1
ATOM 780 N N . ASP A 1 98 ? -6.538 8.257 9.044 1.00 91.75 98 ASP A N 1
ATOM 781 C CA . ASP A 1 98 ? -6.532 9.422 8.171 1.00 91.75 98 ASP A CA 1
ATOM 782 C C . ASP A 1 98 ? -6.522 9.053 6.680 1.00 91.75 98 ASP A C 1
ATOM 784 O O . ASP A 1 98 ? -5.893 8.098 6.218 1.00 91.75 98 ASP A O 1
ATOM 788 N N . ARG A 1 99 ? -7.245 9.849 5.887 1.00 88.88 99 ARG A N 1
ATOM 789 C CA . ARG A 1 99 ? -7.341 9.662 4.438 1.00 88.88 99 ARG A CA 1
ATOM 790 C C . ARG A 1 99 ? -6.205 10.407 3.747 1.00 88.88 99 ARG A C 1
ATOM 792 O O . ARG A 1 99 ? -6.318 11.597 3.479 1.00 88.88 99 ARG A O 1
ATOM 799 N N . ARG A 1 100 ? -5.125 9.696 3.416 1.00 91.44 100 ARG A N 1
ATOM 800 C CA . ARG A 1 100 ? -4.030 10.217 2.574 1.00 91.44 100 ARG A CA 1
ATOM 801 C C . ARG A 1 100 ? -3.938 9.466 1.239 1.00 91.44 100 ARG A C 1
ATOM 803 O O . ARG A 1 100 ? -3.018 8.671 1.057 1.00 91.44 100 ARG A O 1
ATOM 810 N N . PRO A 1 101 ? -4.875 9.703 0.301 1.00 92.56 101 PRO A N 1
ATOM 811 C CA . PRO A 1 101 ? -4.902 8.997 -0.977 1.00 92.56 101 PRO A CA 1
ATOM 812 C C . PRO A 1 101 ? -3.822 9.474 -1.952 1.00 92.56 101 PRO A C 1
ATOM 814 O O . PRO A 1 101 ? -3.511 8.746 -2.887 1.00 92.56 101 PRO A O 1
ATOM 817 N N . LEU A 1 102 ? -3.266 10.680 -1.769 1.00 95.50 102 LEU A N 1
ATOM 818 C CA . LEU A 1 102 ? -2.459 11.353 -2.791 1.00 95.50 102 LEU A CA 1
ATOM 819 C C . LEU A 1 102 ? -1.285 10.498 -3.277 1.00 95.50 102 LEU A C 1
ATOM 821 O O . LEU A 1 102 ? -1.203 10.206 -4.462 1.00 95.50 102 LEU A O 1
ATOM 825 N N . LEU A 1 103 ? -0.415 10.064 -2.363 1.00 95.12 103 LEU A N 1
ATOM 826 C CA . LEU A 1 103 ? 0.762 9.271 -2.711 1.00 95.12 103 LEU A CA 1
ATOM 827 C C . LEU A 1 103 ? 0.399 7.923 -3.374 1.00 95.12 103 LEU A C 1
ATOM 829 O O . LEU A 1 103 ? 0.846 7.701 -4.495 1.00 95.12 103 LEU A O 1
ATOM 833 N N . PRO A 1 104 ? -0.441 7.045 -2.780 1.00 95.94 104 PRO A N 1
ATOM 834 C CA . PRO A 1 104 ? -0.796 5.770 -3.412 1.00 95.94 104 PRO A CA 1
ATOM 835 C C . PRO A 1 104 ? -1.545 5.932 -4.739 1.00 95.94 104 PRO A C 1
ATOM 837 O O . PRO A 1 104 ? -1.315 5.165 -5.674 1.00 95.94 104 PRO A O 1
ATOM 840 N N . THR A 1 105 ? -2.393 6.955 -4.859 1.00 96.88 105 THR A N 1
ATOM 841 C CA . 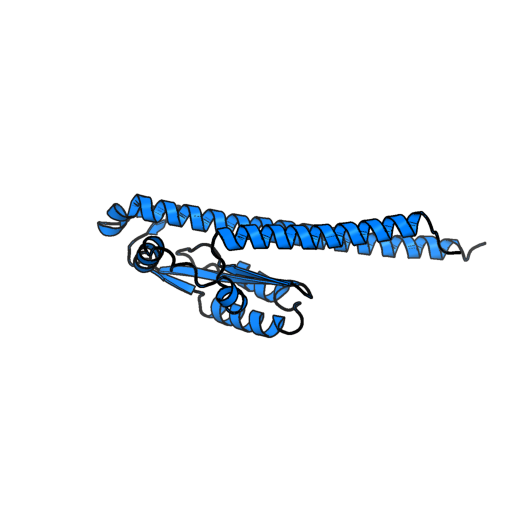THR A 1 105 ? -3.124 7.240 -6.101 1.00 96.88 105 THR A CA 1
ATOM 842 C C . THR A 1 105 ? -2.183 7.750 -7.183 1.00 96.88 105 THR A C 1
ATOM 844 O O . THR A 1 105 ? -2.241 7.252 -8.301 1.00 96.88 105 THR A O 1
ATOM 847 N N . ALA A 1 106 ? -1.282 8.682 -6.858 1.00 97.00 106 ALA A N 1
ATOM 848 C CA . ALA A 1 106 ? -0.295 9.208 -7.796 1.00 97.00 106 ALA A CA 1
ATOM 849 C C . ALA A 1 106 ? 0.678 8.119 -8.260 1.00 97.00 106 ALA A C 1
ATOM 851 O O . ALA A 1 106 ? 0.936 8.006 -9.453 1.00 97.00 106 ALA A O 1
ATOM 852 N N . THR A 1 107 ? 1.167 7.265 -7.356 1.00 95.81 107 THR A N 1
ATOM 853 C CA . THR A 1 107 ? 2.027 6.138 -7.742 1.00 95.81 107 THR A CA 1
ATOM 854 C C . THR A 1 107 ? 1.302 5.187 -8.689 1.00 95.81 107 THR A C 1
ATOM 856 O O . THR A 1 107 ? 1.848 4.854 -9.734 1.00 95.81 107 THR A O 1
ATOM 859 N N . THR A 1 108 ? 0.060 4.812 -8.376 1.00 96.12 108 THR A N 1
ATOM 860 C CA . THR A 1 108 ? -0.753 3.941 -9.243 1.00 96.12 108 THR A CA 1
ATOM 861 C C . THR A 1 108 ? -1.019 4.598 -10.600 1.00 96.12 108 THR A C 1
ATOM 863 O O . THR A 1 108 ? -0.887 3.954 -11.635 1.00 96.12 108 THR A O 1
ATOM 866 N N . LEU A 1 109 ? -1.327 5.898 -10.613 1.00 96.62 109 LEU A N 1
ATOM 867 C CA . LEU A 1 109 ? -1.579 6.669 -11.830 1.00 96.62 109 LEU A CA 1
ATOM 868 C C . LEU A 1 109 ? -0.331 6.847 -12.699 1.00 96.62 109 LEU A C 1
ATOM 870 O O . LEU A 1 109 ? -0.468 7.025 -13.897 1.00 96.62 109 LEU A O 1
ATOM 874 N N . LEU A 1 110 ? 0.876 6.856 -12.143 1.00 94.38 110 LEU A N 1
ATOM 875 C CA . LEU A 1 110 ? 2.090 7.048 -12.943 1.00 94.38 110 LEU A CA 1
ATOM 876 C C . LEU A 1 110 ? 2.717 5.718 -13.360 1.00 94.38 110 LEU A C 1
ATOM 878 O O . LEU A 1 110 ? 3.272 5.606 -14.451 1.00 94.38 110 LEU A O 1
ATOM 882 N N . LEU A 1 111 ? 2.627 4.703 -12.501 1.00 94.50 111 LEU A N 1
ATOM 883 C CA . LEU A 1 111 ? 3.372 3.457 -12.657 1.00 94.50 111 LEU A CA 1
ATOM 884 C C . LEU A 1 111 ? 2.497 2.245 -12.986 1.00 94.50 111 LEU A C 1
ATOM 886 O O . LEU A 1 111 ? 3.040 1.214 -13.354 1.00 94.50 111 LEU A O 1
ATOM 890 N N . GLY A 1 112 ? 1.169 2.325 -12.893 1.00 92.69 112 GLY A N 1
ATOM 891 C CA . GLY A 1 112 ? 0.288 1.183 -13.167 1.00 92.69 112 GLY A CA 1
ATOM 892 C C . GLY A 1 112 ? 0.113 0.843 -14.657 1.00 92.69 112 GLY A C 1
ATOM 893 O O . GLY A 1 112 ? -0.224 -0.292 -15.000 1.00 92.69 112 GLY A O 1
ATOM 894 N N . TRP A 1 113 ? 0.357 1.789 -15.568 1.00 91.50 113 TRP A N 1
ATOM 895 C CA . TRP A 1 113 ? -0.037 1.648 -16.979 1.00 91.50 113 TRP A CA 1
ATOM 896 C C . TRP A 1 113 ? 0.883 0.774 -17.831 1.00 91.50 113 TRP A C 1
ATOM 898 O O . TRP A 1 113 ? 0.470 0.326 -18.896 1.00 91.50 113 TRP A O 1
ATOM 908 N N . TRP A 1 114 ? 2.118 0.531 -17.391 1.00 87.62 114 TRP A N 1
ATOM 909 C CA . TRP A 1 114 ? 3.167 -0.014 -18.261 1.00 87.62 114 TRP A CA 1
ATOM 910 C C . TRP A 1 114 ? 3.098 -1.531 -18.475 1.00 87.62 114 TRP A C 1
ATOM 912 O O . TRP A 1 114 ? 3.909 -2.064 -19.223 1.00 87.62 114 TRP A O 1
ATOM 922 N N . GLY A 1 115 ? 2.165 -2.237 -17.831 1.00 84.12 115 GLY A N 1
ATOM 923 C CA . GLY A 1 115 ? 2.022 -3.691 -17.954 1.00 84.12 115 GLY A CA 1
ATOM 924 C C . GLY A 1 115 ? 1.214 -4.092 -19.189 1.00 84.12 115 GLY A C 1
ATOM 925 O O . GLY A 1 115 ? 0.053 -3.703 -19.321 1.00 84.12 115 GLY A O 1
ATOM 926 N N . ILE A 1 116 ? 1.789 -4.915 -20.068 1.00 85.19 116 ILE A N 1
ATOM 927 C CA . ILE A 1 116 ? 1.093 -5.476 -21.235 1.00 85.19 116 ILE A CA 1
ATOM 928 C C . ILE A 1 116 ? 0.687 -6.925 -20.916 1.00 85.19 116 ILE A C 1
ATOM 930 O O . ILE A 1 116 ? 1.533 -7.692 -20.457 1.00 85.19 116 ILE A O 1
ATOM 934 N N . PRO A 1 117 ? -0.568 -7.356 -21.165 1.00 77.19 117 PRO A N 1
ATOM 935 C CA . PRO A 1 117 ? -1.660 -6.617 -21.813 1.00 77.19 117 PRO A CA 1
ATOM 936 C C . PRO A 1 117 ? -2.674 -5.951 -20.856 1.00 77.19 117 PRO A C 1
ATOM 938 O O . PRO A 1 117 ? -3.486 -5.150 -21.310 1.00 77.19 117 PRO A O 1
ATOM 941 N N . TRP A 1 118 ? -2.667 -6.264 -19.554 1.00 82.12 118 TRP A N 1
ATOM 942 C CA . TRP A 1 118 ? -3.773 -5.921 -18.637 1.00 82.12 118 TRP A CA 1
ATOM 943 C C . TRP A 1 118 ? -3.530 -4.707 -17.720 1.00 82.12 118 TRP A C 1
ATOM 945 O O . TRP A 1 118 ? -4.431 -4.329 -16.969 1.00 82.12 118 TRP A O 1
ATOM 955 N N . GLY A 1 119 ? -2.358 -4.067 -17.774 1.00 83.94 119 GLY A N 1
ATOM 956 C CA . GLY A 1 119 ? -1.967 -2.983 -16.860 1.00 83.94 119 GLY A CA 1
ATOM 957 C C . GLY A 1 119 ? -2.988 -1.840 -16.763 1.00 83.94 119 GLY A C 1
ATOM 958 O O . GLY A 1 119 ? -3.386 -1.481 -15.649 1.00 83.94 119 GLY A O 1
ATOM 959 N N . PRO A 1 120 ? -3.514 -1.307 -17.885 1.00 88.25 120 PRO A N 1
ATOM 960 C CA . PRO A 1 120 ? -4.552 -0.276 -17.846 1.00 88.25 120 PRO A CA 1
ATOM 961 C C . PRO A 1 120 ? -5.827 -0.705 -17.109 1.00 88.25 120 PRO A C 1
ATOM 963 O O . PRO A 1 120 ? -6.415 0.093 -16.379 1.00 88.25 120 PRO A O 1
ATOM 966 N N . PHE A 1 121 ? -6.246 -1.966 -17.242 1.00 91.00 121 PHE A N 1
ATOM 967 C CA . PHE A 1 121 ? -7.446 -2.478 -16.577 1.00 91.00 121 PHE A CA 1
ATOM 968 C C . PHE A 1 121 ? -7.272 -2.516 -15.053 1.00 91.00 121 PHE A C 1
ATOM 970 O O . PHE A 1 121 ? -8.118 -2.001 -14.314 1.00 91.00 121 PHE A O 1
ATOM 977 N N . HIS A 1 122 ? -6.152 -3.066 -14.574 1.00 89.56 122 HIS A N 1
ATOM 978 C CA . HIS A 1 122 ? -5.829 -3.098 -13.146 1.00 89.56 122 HIS A CA 1
ATOM 979 C C . HIS A 1 122 ? -5.635 -1.690 -12.576 1.00 89.56 122 HIS A C 1
ATOM 981 O O . HIS A 1 122 ? -6.144 -1.385 -11.496 1.00 89.56 122 HIS A O 1
ATOM 987 N N . THR A 1 123 ? -5.007 -0.797 -13.344 1.00 93.94 123 THR A N 1
ATOM 988 C CA . THR A 1 123 ? -4.800 0.604 -12.957 1.00 93.94 123 THR A CA 1
ATOM 989 C C . THR A 1 123 ? -6.118 1.332 -12.761 1.00 93.94 123 THR A C 1
ATOM 991 O O . THR A 1 123 ? -6.340 1.920 -11.705 1.00 93.94 123 THR A O 1
ATOM 994 N N . VAL A 1 124 ? -7.038 1.255 -13.726 1.00 94.62 124 VAL A N 1
ATOM 995 C CA . VAL A 1 124 ? -8.356 1.901 -13.619 1.00 94.62 124 VAL A CA 1
ATOM 996 C C . VAL A 1 124 ? -9.136 1.360 -12.420 1.00 94.62 124 VAL A C 1
ATOM 998 O O . VAL A 1 124 ? -9.768 2.135 -11.699 1.00 94.62 124 VAL A O 1
ATOM 1001 N N . ARG A 1 125 ? -9.061 0.050 -12.154 1.00 94.50 125 ARG A N 1
ATOM 1002 C CA . ARG A 1 125 ? -9.684 -0.558 -10.972 1.00 94.50 125 ARG A CA 1
ATOM 1003 C C . ARG A 1 125 ? -9.103 0.002 -9.670 1.00 94.50 125 ARG A C 1
ATOM 1005 O O . ARG A 1 125 ? -9.876 0.432 -8.815 1.00 94.50 125 ARG A O 1
ATOM 1012 N N . ALA A 1 126 ? -7.780 0.025 -9.528 1.00 93.38 126 ALA A N 1
ATOM 1013 C CA . ALA A 1 126 ? -7.108 0.534 -8.332 1.00 93.38 126 ALA A CA 1
ATOM 1014 C C . ALA A 1 126 ? -7.371 2.036 -8.128 1.00 93.38 126 ALA A C 1
ATOM 1016 O O . ALA A 1 126 ? -7.679 2.474 -7.019 1.00 93.38 126 ALA A O 1
ATOM 1017 N N . LEU A 1 127 ? -7.351 2.828 -9.206 1.00 96.81 127 LEU A N 1
ATOM 1018 C CA . LEU A 1 127 ? -7.697 4.250 -9.170 1.00 96.81 127 LEU A CA 1
ATOM 1019 C C . LEU A 1 127 ? -9.144 4.464 -8.736 1.00 96.81 127 LEU A C 1
ATOM 1021 O O . LEU A 1 127 ? -9.393 5.292 -7.864 1.00 96.81 127 LEU A O 1
ATOM 1025 N N . ARG A 1 128 ? -10.099 3.693 -9.269 1.00 96.56 128 ARG A N 1
ATOM 1026 C CA . ARG A 1 128 ? -11.501 3.764 -8.838 1.00 96.56 128 ARG A CA 1
ATOM 1027 C C . ARG A 1 128 ? -11.644 3.458 -7.348 1.00 96.56 128 ARG A C 1
ATOM 1029 O O . ARG A 1 128 ? -12.368 4.173 -6.660 1.00 96.56 128 ARG A O 1
ATOM 1036 N N . THR A 1 129 ? -10.950 2.439 -6.843 1.00 93.50 129 THR A N 1
ATOM 1037 C CA . THR A 1 129 ? -10.936 2.112 -5.410 1.00 93.50 129 THR A CA 1
ATOM 1038 C C . THR A 1 129 ? -10.358 3.263 -4.588 1.00 93.50 129 THR A C 1
ATOM 1040 O O . THR A 1 129 ? -10.979 3.704 -3.624 1.00 93.50 129 THR A O 1
ATOM 1043 N N . ASN A 1 130 ? -9.198 3.796 -4.978 1.00 95.81 130 ASN A N 1
ATOM 1044 C CA . ASN A 1 130 ? -8.515 4.851 -4.232 1.00 95.81 130 ASN A CA 1
ATOM 1045 C C . ASN A 1 130 ? -9.295 6.170 -4.225 1.00 95.81 130 ASN A C 1
ATOM 1047 O O . ASN A 1 130 ? -9.463 6.778 -3.167 1.00 95.81 130 ASN A O 1
ATOM 1051 N N . LEU A 1 131 ? -9.821 6.582 -5.381 1.00 95.81 131 LEU A N 1
ATOM 1052 C CA . LEU A 1 131 ? -10.662 7.772 -5.526 1.00 95.81 131 LEU A CA 1
ATOM 1053 C C . LEU A 1 131 ? -12.021 7.600 -4.828 1.00 95.81 131 LEU A C 1
ATOM 1055 O O . LEU A 1 131 ? -12.572 8.571 -4.320 1.00 95.81 131 LEU A O 1
ATOM 1059 N N . GLY A 1 132 ? -12.527 6.367 -4.728 1.00 94.75 132 GLY A N 1
ATOM 1060 C CA . GLY A 1 132 ? -13.723 6.010 -3.959 1.00 94.75 132 GLY A CA 1
ATOM 1061 C C . GLY A 1 132 ? -13.531 5.992 -2.437 1.00 94.75 132 GLY A C 1
ATOM 1062 O O . GLY A 1 132 ? -14.467 5.659 -1.713 1.00 94.75 132 GLY A O 1
ATOM 1063 N N . GLY A 1 133 ? -12.343 6.346 -1.935 1.00 91.94 133 GLY A N 1
ATOM 1064 C CA . GLY A 1 133 ? -12.038 6.398 -0.503 1.00 91.94 133 GLY A CA 1
ATOM 1065 C C . GLY A 1 133 ? -11.269 5.191 0.035 1.00 91.94 133 GLY A C 1
ATOM 1066 O O . GLY A 1 133 ? -11.101 5.093 1.248 1.00 91.94 133 GLY A O 1
ATOM 1067 N N . GLY A 1 134 ? -10.779 4.311 -0.840 1.00 93.94 134 GLY A N 1
ATOM 1068 C CA . GLY A 1 134 ? -9.975 3.146 -0.482 1.00 93.94 134 GLY A CA 1
ATOM 1069 C C . GLY A 1 134 ? -10.781 2.002 0.139 1.00 93.94 134 GLY A C 1
ATOM 1070 O O . GLY A 1 134 ? -12.010 2.008 0.200 1.00 93.94 134 GLY A O 1
ATOM 1071 N N . HIS A 1 135 ? -10.071 0.991 0.626 1.00 92.69 135 HIS A N 1
ATOM 1072 C CA . HIS A 1 135 ? -10.648 -0.082 1.424 1.00 92.69 135 HIS A CA 1
ATOM 1073 C C . HIS A 1 135 ? -10.848 0.392 2.861 1.00 92.69 135 HIS A C 1
ATOM 1075 O O . HIS A 1 135 ? -9.882 0.667 3.573 1.00 92.69 135 HIS A O 1
ATOM 1081 N N . THR A 1 136 ? -12.101 0.457 3.299 1.00 93.94 136 THR A N 1
ATOM 1082 C CA . THR A 1 136 ? -12.469 0.873 4.652 1.00 93.94 136 THR A CA 1
ATOM 1083 C C . THR A 1 136 ? -12.802 -0.340 5.517 1.00 93.94 136 THR A C 1
ATOM 1085 O O . THR A 1 136 ? -13.525 -1.246 5.101 1.00 93.94 136 THR A O 1
ATOM 1088 N N . ARG A 1 137 ? -12.249 -0.388 6.730 1.00 94.00 137 ARG A N 1
ATOM 1089 C CA . ARG A 1 137 ? -12.554 -1.410 7.741 1.00 94.00 137 ARG A CA 1
ATOM 1090 C C . ARG A 1 137 ? -12.541 -0.787 9.122 1.00 94.00 137 ARG A C 1
ATOM 1092 O O . ARG A 1 137 ? -11.630 -0.034 9.453 1.00 94.00 137 ARG A O 1
ATOM 1099 N N . ASN A 1 138 ? -13.507 -1.140 9.958 1.00 96.25 138 ASN A N 1
ATOM 1100 C CA . ASN A 1 138 ? -13.495 -0.688 11.348 1.00 96.25 138 ASN A CA 1
ATOM 1101 C C . ASN A 1 138 ? -12.492 -1.505 12.168 1.00 96.25 138 ASN A C 1
ATOM 1103 O O . ASN A 1 138 ? -12.258 -2.681 11.877 1.00 96.25 138 ASN A O 1
ATOM 1107 N N . VAL A 1 139 ? -11.939 -0.916 13.230 1.00 96.00 139 VAL A N 1
ATOM 1108 C CA . VAL A 1 139 ? -11.010 -1.606 14.146 1.00 96.00 139 VAL A CA 1
ATOM 1109 C C . VAL A 1 139 ? -11.601 -2.921 14.659 1.00 96.00 139 VAL A C 1
ATOM 1111 O O . VAL A 1 139 ? -10.900 -3.928 14.696 1.00 96.00 139 VAL A O 1
ATOM 1114 N N . ALA A 1 140 ? -12.901 -2.963 14.972 1.00 95.75 140 ALA A N 1
ATOM 1115 C CA . ALA A 1 140 ? -13.570 -4.202 15.373 1.00 95.75 140 ALA A CA 1
ATOM 1116 C C . ALA A 1 140 ? -13.503 -5.305 14.302 1.00 95.75 140 ALA A C 1
ATOM 1118 O O . ALA A 1 140 ? -13.219 -6.456 14.624 1.00 95.75 140 ALA A O 1
ATOM 1119 N N . GLN A 1 141 ? -13.742 -4.963 13.032 1.00 94.50 141 GLN A N 1
ATOM 1120 C CA . GLN A 1 141 ? -13.665 -5.916 11.920 1.00 94.50 141 GLN A CA 1
ATOM 1121 C C . GLN A 1 141 ? -12.224 -6.369 11.686 1.00 94.50 141 GLN A C 1
ATOM 1123 O O . GLN A 1 141 ? -11.980 -7.542 11.412 1.00 94.50 141 GLN A O 1
ATOM 1128 N N . LEU A 1 142 ? -11.265 -5.449 11.824 1.00 93.12 142 LEU A N 1
ATOM 1129 C CA . LEU A 1 142 ? -9.850 -5.764 11.699 1.00 93.12 142 LEU A CA 1
ATOM 1130 C C . LEU A 1 142 ? -9.391 -6.715 12.811 1.00 93.12 142 LEU A C 1
ATOM 1132 O O . LEU A 1 142 ? -8.725 -7.696 12.512 1.00 93.12 142 LEU A O 1
ATOM 1136 N N . LEU A 1 143 ? -9.799 -6.490 14.063 1.00 94.88 143 LEU A N 1
ATOM 1137 C CA . LEU A 1 143 ? -9.523 -7.397 15.182 1.00 94.88 143 LEU A CA 1
ATOM 1138 C C . LEU A 1 143 ? -10.110 -8.791 14.947 1.00 94.88 143 LEU A C 1
ATOM 1140 O O . LEU A 1 143 ? -9.415 -9.781 15.158 1.00 94.88 143 LEU A O 1
ATOM 1144 N N . VAL A 1 144 ? -11.348 -8.889 14.454 1.00 93.81 144 VAL A N 1
ATOM 1145 C CA . VAL A 1 144 ? -11.941 -10.185 14.082 1.00 93.81 144 VAL A CA 1
ATOM 1146 C C . VAL A 1 144 ? -11.113 -10.866 12.990 1.00 93.81 144 VAL A C 1
ATOM 1148 O O . VAL A 1 144 ? -10.811 -12.051 13.105 1.00 93.81 144 VAL A O 1
ATOM 1151 N N . ALA A 1 145 ? -10.685 -10.127 11.963 1.00 90.19 145 ALA A N 1
ATOM 1152 C CA . ALA A 1 145 ? -9.843 -10.663 10.895 1.00 90.19 145 ALA A CA 1
ATOM 1153 C C . ALA A 1 145 ? -8.447 -11.098 11.384 1.00 90.19 145 ALA A C 1
ATOM 1155 O O . ALA A 1 145 ? -7.897 -12.057 10.852 1.00 90.19 145 ALA A O 1
ATOM 1156 N N . LEU A 1 146 ? -7.882 -10.425 12.393 1.00 91.06 146 LEU A N 1
ATOM 1157 C CA . LEU A 1 146 ? -6.596 -10.789 13.002 1.00 91.06 146 LEU A CA 1
ATOM 1158 C C . LEU A 1 146 ? -6.689 -12.065 13.853 1.00 91.06 146 LEU A C 1
ATOM 1160 O O . LEU A 1 146 ? -5.725 -12.827 13.901 1.00 91.06 146 LEU A O 1
ATOM 1164 N N . HIS A 1 147 ? -7.838 -12.313 14.488 1.00 91.12 147 HIS A N 1
ATOM 1165 C CA . HIS A 1 147 ? -8.101 -13.540 15.249 1.00 91.12 147 HIS A CA 1
ATOM 1166 C C . HIS A 1 147 ? -8.571 -14.705 14.382 1.00 91.12 147 HIS A C 1
ATOM 1168 O O . HIS A 1 147 ? -8.431 -15.865 14.778 1.00 91.12 147 HIS A O 1
ATOM 1174 N N . ALA A 1 148 ? -9.132 -14.420 13.206 1.00 86.44 148 ALA A N 1
ATOM 1175 C CA . ALA A 1 148 ? -9.508 -15.451 12.259 1.00 86.44 148 ALA A CA 1
ATOM 1176 C C . ALA A 1 148 ? -8.257 -16.254 11.876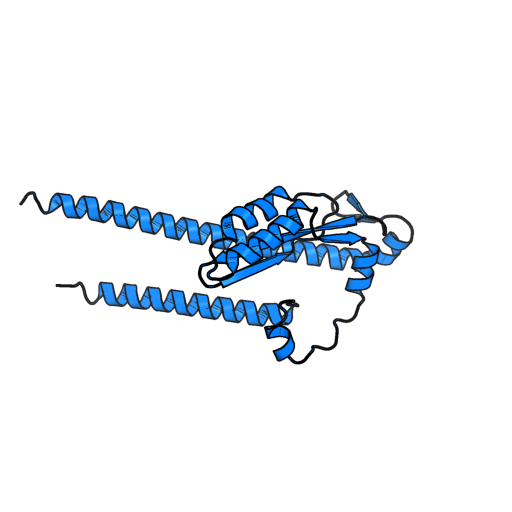 1.00 86.44 148 ALA A C 1
ATOM 1178 O O . ALA A 1 148 ? -7.347 -15.761 11.205 1.00 86.44 148 ALA A O 1
ATOM 1179 N N . LYS A 1 149 ? -8.208 -17.519 12.315 1.00 62.50 149 LYS A N 1
ATOM 1180 C CA . LYS A 1 149 ? -7.187 -18.477 11.883 1.00 62.50 149 LYS A CA 1
ATOM 1181 C C . LYS A 1 149 ? -7.182 -18.461 10.350 1.00 62.50 149 LYS A C 1
ATOM 1183 O O . LYS A 1 149 ? -8.260 -18.619 9.769 1.00 62.50 149 LYS A O 1
ATOM 1188 N N . PRO A 1 150 ? -6.027 -18.251 9.685 1.00 59.69 150 PRO A N 1
ATOM 1189 C CA . PRO A 1 150 ? -6.004 -18.188 8.232 1.00 59.69 150 PRO A CA 1
ATOM 1190 C C . PRO A 1 150 ? -6.661 -19.463 7.695 1.00 59.69 150 PRO A C 1
ATOM 1192 O O . PRO A 1 150 ? -6.385 -20.539 8.246 1.00 59.69 150 PRO A O 1
ATOM 1195 N N . PRO A 1 151 ? -7.540 -19.369 6.677 1.00 50.06 151 PRO A N 1
ATOM 1196 C CA . PRO A 1 151 ? -8.227 -20.541 6.158 1.00 50.06 151 PRO A CA 1
ATOM 1197 C C . PRO A 1 151 ? -7.190 -21.629 5.846 1.00 50.06 151 PRO A C 1
ATOM 1199 O O . PRO A 1 151 ? -6.077 -21.291 5.407 1.00 50.06 151 PRO A O 1
ATOM 1202 N N . PRO A 1 152 ? -7.503 -22.918 6.107 1.00 49.81 152 PRO A N 1
ATOM 1203 C CA . PRO A 1 152 ? -6.603 -24.015 5.774 1.00 49.81 152 PRO A CA 1
ATOM 1204 C C . PRO A 1 152 ? -6.154 -23.803 4.338 1.00 49.81 152 PRO A C 1
ATOM 1206 O O . PRO A 1 152 ? -6.990 -23.552 3.471 1.00 49.81 152 PRO A O 1
ATOM 1209 N N . ARG A 1 153 ? -4.830 -23.772 4.129 1.00 47.97 153 ARG A N 1
ATOM 1210 C CA . ARG A 1 153 ? -4.219 -23.430 2.843 1.00 47.97 153 ARG A CA 1
ATOM 1211 C C . ARG A 1 153 ? -4.920 -24.245 1.763 1.00 47.97 153 ARG A C 1
ATOM 1213 O O . ARG A 1 153 ? -4.646 -25.435 1.634 1.00 47.97 153 ARG A O 1
ATOM 1220 N N . ALA A 1 154 ? -5.822 -23.611 1.015 1.00 45.50 154 ALA A N 1
ATOM 1221 C CA . ALA A 1 154 ? -6.369 -24.217 -0.179 1.00 45.50 154 ALA A CA 1
ATOM 1222 C C . ALA A 1 154 ? -5.174 -24.653 -1.028 1.00 45.50 154 ALA A C 1
ATOM 1224 O O . ALA A 1 154 ? -4.149 -23.957 -1.052 1.00 45.50 154 ALA A O 1
ATOM 1225 N N . ALA A 1 155 ? -5.288 -25.837 -1.631 1.00 50.62 155 ALA A N 1
ATOM 1226 C CA . ALA A 1 155 ? -4.238 -26.423 -2.445 1.00 50.62 155 ALA A CA 1
ATOM 1227 C C . ALA A 1 155 ? -3.604 -25.340 -3.331 1.00 50.62 155 ALA A C 1
ATOM 1229 O O . ALA A 1 155 ? -4.316 -24.540 -3.937 1.00 50.62 155 ALA A O 1
ATOM 1230 N N . TRP A 1 156 ? -2.272 -25.280 -3.316 1.00 51.78 156 TRP A N 1
ATOM 1231 C CA . TRP A 1 156 ? -1.442 -24.196 -3.857 1.00 51.78 156 TRP A CA 1
ATOM 1232 C C . TRP A 1 156 ? -1.849 -23.722 -5.268 1.00 51.78 156 TRP A C 1
ATOM 1234 O O . TRP A 1 156 ? -1.671 -22.551 -5.589 1.00 51.78 156 TRP A O 1
ATOM 1244 N N . TRP A 1 157 ? -2.471 -24.592 -6.068 1.00 49.28 157 TRP A N 1
ATOM 1245 C CA . TRP A 1 157 ? -2.987 -24.302 -7.404 1.00 49.28 157 TRP A CA 1
ATOM 1246 C C . TRP A 1 157 ? -4.216 -23.371 -7.433 1.00 49.28 157 TRP A C 1
ATOM 1248 O O . TRP A 1 157 ? -4.334 -22.570 -8.353 1.00 49.28 157 TRP A O 1
ATOM 1258 N N . ARG A 1 158 ? -5.092 -23.363 -6.411 1.00 47.03 158 ARG A N 1
ATOM 1259 C CA . ARG A 1 158 ? -6.217 -22.396 -6.332 1.00 47.03 158 ARG A CA 1
ATOM 1260 C C . ARG A 1 158 ? -5.750 -20.960 -6.068 1.00 47.03 158 ARG A C 1
ATOM 1262 O O . ARG A 1 158 ? -6.485 -20.024 -6.353 1.00 47.03 158 ARG A O 1
ATOM 1269 N N . ARG A 1 159 ? -4.527 -20.786 -5.550 1.00 42.56 159 ARG A N 1
ATOM 1270 C CA . ARG A 1 159 ? -3.884 -19.482 -5.298 1.00 42.56 159 ARG A CA 1
ATOM 1271 C C . ARG A 1 159 ? -3.204 -18.873 -6.524 1.00 42.56 159 ARG A C 1
ATOM 1273 O O . ARG A 1 159 ? -3.027 -17.664 -6.552 1.00 42.56 159 ARG A O 1
ATOM 1280 N N . LEU A 1 160 ? -2.858 -19.671 -7.535 1.00 44.03 160 LEU A N 1
ATOM 1281 C CA . LEU A 1 160 ? -2.320 -19.155 -8.802 1.00 44.03 160 LEU A CA 1
ATOM 1282 C C . LEU A 1 160 ? -3.378 -18.395 -9.620 1.00 44.03 160 LEU A C 1
ATOM 1284 O O . LEU A 1 160 ? -3.026 -17.526 -10.406 1.00 44.03 160 LEU A O 1
ATOM 1288 N N . LEU A 1 161 ? -4.665 -18.675 -9.387 1.00 48.12 161 LEU A N 1
ATOM 1289 C CA . LEU A 1 161 ? -5.797 -18.016 -10.054 1.00 48.12 161 LEU A CA 1
ATOM 1290 C C . LEU A 1 161 ? -6.476 -16.930 -9.193 1.00 48.12 161 LEU A C 1
ATOM 1292 O O . LEU A 1 161 ? -7.372 -16.241 -9.669 1.00 48.12 161 LEU A O 1
ATOM 1296 N N . ALA A 1 162 ? -6.057 -16.760 -7.935 1.00 42.78 162 ALA A N 1
ATOM 1297 C CA . ALA A 1 162 ? -6.606 -15.779 -7.000 1.00 42.78 162 ALA A CA 1
ATOM 1298 C C . ALA A 1 162 ? -5.470 -15.192 -6.146 1.00 42.78 162 ALA A C 1
ATOM 1300 O O . ALA A 1 162 ? -5.108 -15.746 -5.105 1.00 42.78 162 ALA A O 1
ATOM 1301 N N . LEU A 1 163 ? -4.871 -14.093 -6.615 1.00 43.47 163 LEU A N 1
ATOM 1302 C CA . LEU A 1 163 ? -3.758 -13.408 -5.951 1.00 43.47 163 LEU A CA 1
ATOM 1303 C C . LEU A 1 163 ? -4.218 -12.722 -4.649 1.00 43.47 163 LEU A C 1
ATOM 1305 O O . LEU A 1 163 ? -4.582 -11.552 -4.636 1.00 43.47 163 LEU A O 1
ATOM 1309 N N . ASP A 1 164 ? -4.161 -13.468 -3.546 1.00 47.06 164 ASP A N 1
ATOM 1310 C CA . ASP A 1 164 ? -4.095 -12.958 -2.171 1.00 47.06 164 ASP A CA 1
ATOM 1311 C C . ASP A 1 164 ? -2.936 -13.670 -1.446 1.00 47.06 164 ASP A C 1
ATOM 1313 O O . ASP A 1 164 ? -3.013 -14.849 -1.064 1.00 47.06 164 ASP A O 1
ATOM 1317 N N . THR A 1 165 ? -1.787 -12.992 -1.351 1.00 45.03 165 THR A N 1
ATOM 1318 C CA . THR A 1 165 ? -0.532 -13.574 -0.853 1.00 45.03 165 THR A CA 1
ATOM 1319 C C . THR A 1 165 ? -0.295 -13.254 0.620 1.00 45.03 165 THR A C 1
ATOM 1321 O O . THR A 1 165 ? 0.103 -12.149 0.976 1.00 45.03 165 THR A O 1
ATOM 1324 N N . GLY A 1 166 ? -0.447 -14.270 1.475 1.00 47.56 166 GLY A N 1
ATOM 1325 C CA . GLY A 1 166 ? 0.061 -14.264 2.852 1.00 47.56 166 GLY A CA 1
ATOM 1326 C C . GLY A 1 166 ? 1.573 -14.553 2.978 1.00 47.56 166 GLY A C 1
ATOM 1327 O O . GLY A 1 166 ? 2.248 -14.934 2.019 1.00 47.56 166 GLY A O 1
ATOM 1328 N N . ASP A 1 167 ? 2.081 -14.464 4.214 1.00 52.38 167 ASP A N 1
ATOM 1329 C CA . ASP A 1 167 ? 3.503 -14.310 4.603 1.00 52.38 167 ASP A CA 1
ATOM 1330 C C . ASP A 1 167 ? 4.509 -15.355 4.044 1.00 52.38 167 ASP A C 1
ATOM 1332 O O . ASP A 1 167 ? 5.662 -15.020 3.792 1.00 52.38 167 ASP A O 1
ATOM 1336 N N . ARG A 1 168 ? 4.117 -16.617 3.778 1.00 50.38 168 ARG A N 1
ATOM 1337 C CA . ARG A 1 168 ? 5.027 -17.614 3.143 1.00 50.38 168 ARG A CA 1
ATOM 1338 C C . ARG A 1 168 ? 4.995 -17.603 1.612 1.00 50.38 168 ARG A C 1
ATOM 1340 O O . ARG A 1 168 ? 5.994 -17.952 0.993 1.00 50.38 168 ARG A O 1
ATOM 1347 N N . GLY A 1 169 ? 3.875 -17.196 1.011 1.00 53.31 169 GLY A N 1
ATOM 1348 C CA . GLY A 1 169 ? 3.816 -16.940 -0.433 1.00 53.31 169 GLY A CA 1
ATOM 1349 C C . GLY A 1 169 ? 4.698 -15.749 -0.799 1.00 53.31 169 GLY A C 1
ATOM 1350 O O . GLY A 1 169 ? 5.359 -15.762 -1.827 1.00 53.31 169 GLY A O 1
ATOM 1351 N N . GLN A 1 170 ? 4.806 -14.785 0.118 1.00 51.53 170 GLN A N 1
ATOM 1352 C CA . GLN A 1 170 ? 5.689 -13.633 0.002 1.00 51.53 170 GLN A CA 1
ATOM 1353 C C . GLN A 1 170 ? 7.173 -14.014 -0.061 1.00 51.53 170 GLN A C 1
ATOM 1355 O O . GLN A 1 170 ? 7.892 -13.437 -0.861 1.00 51.53 170 GLN A O 1
ATOM 1360 N N . ILE A 1 171 ? 7.644 -14.971 0.748 1.00 57.75 171 ILE A N 1
ATOM 1361 C CA . ILE A 1 171 ? 9.053 -15.400 0.710 1.00 57.75 171 ILE A CA 1
ATOM 1362 C C . ILE A 1 171 ? 9.350 -16.092 -0.619 1.00 57.75 171 ILE A C 1
ATOM 1364 O O . ILE A 1 171 ? 10.318 -15.739 -1.275 1.00 57.75 171 ILE A O 1
ATOM 1368 N N . ALA A 1 172 ? 8.491 -17.015 -1.056 1.00 56.19 172 ALA A N 1
ATOM 1369 C CA . ALA A 1 172 ? 8.660 -17.682 -2.345 1.00 56.19 172 ALA A CA 1
ATOM 1370 C C . ALA A 1 172 ? 8.607 -16.690 -3.518 1.00 56.19 172 ALA A C 1
ATOM 1372 O O . ALA A 1 172 ? 9.426 -16.772 -4.424 1.00 56.19 172 ALA A O 1
ATOM 1373 N N . MET A 1 173 ? 7.701 -15.711 -3.466 1.00 54.59 173 MET A N 1
ATOM 1374 C CA . MET A 1 173 ? 7.595 -14.665 -4.481 1.00 54.59 173 MET A CA 1
ATOM 1375 C C . MET A 1 173 ? 8.791 -13.714 -4.450 1.00 54.59 173 MET A C 1
ATOM 1377 O O . MET A 1 173 ? 9.325 -13.393 -5.498 1.00 54.59 173 MET A O 1
ATOM 1381 N N . ASN A 1 174 ? 9.282 -13.328 -3.272 1.00 57.19 174 ASN A N 1
ATOM 1382 C CA . ASN A 1 174 ? 10.498 -12.526 -3.151 1.00 57.19 174 ASN A CA 1
ATOM 1383 C C . ASN A 1 174 ? 11.720 -13.289 -3.681 1.00 57.19 174 ASN A C 1
ATOM 1385 O O . ASN A 1 174 ? 12.549 -12.686 -4.347 1.00 57.19 174 ASN A O 1
ATOM 1389 N N . MET A 1 175 ? 11.819 -14.598 -3.427 1.00 64.12 175 MET A N 1
ATOM 1390 C CA . MET A 1 175 ? 12.894 -15.446 -3.957 1.00 64.12 175 MET A CA 1
ATOM 1391 C C . MET A 1 175 ? 12.774 -15.628 -5.473 1.00 64.12 175 MET A C 1
ATOM 1393 O O . MET A 1 175 ? 13.783 -15.596 -6.165 1.00 64.12 175 MET A O 1
ATOM 1397 N N . ALA A 1 176 ? 11.556 -15.761 -6.004 1.00 64.56 176 ALA A N 1
ATOM 1398 C CA . ALA A 1 176 ? 11.315 -15.828 -7.443 1.00 64.56 176 ALA A CA 1
ATOM 1399 C C . ALA A 1 176 ? 11.645 -14.498 -8.134 1.00 64.56 176 ALA A C 1
ATOM 1401 O O . ALA A 1 176 ? 12.317 -14.492 -9.157 1.00 64.56 176 ALA A O 1
ATOM 1402 N N . VAL A 1 177 ? 11.245 -13.370 -7.542 1.00 61.88 177 VAL A N 1
ATOM 1403 C CA . VAL A 1 177 ? 11.589 -12.026 -8.022 1.00 61.88 177 VAL A CA 1
ATOM 1404 C C . VAL A 1 177 ? 13.102 -11.821 -7.966 1.00 61.88 177 VAL A C 1
ATOM 1406 O O . VAL A 1 177 ? 13.687 -11.442 -8.971 1.00 61.88 177 VAL A O 1
ATOM 1409 N N . LEU A 1 178 ? 13.761 -12.154 -6.852 1.00 68.00 178 LEU A N 1
ATOM 1410 C CA . LEU A 1 178 ? 15.225 -12.125 -6.744 1.00 68.00 178 LEU A CA 1
ATOM 1411 C C . LEU A 1 178 ? 15.899 -13.021 -7.790 1.00 68.00 178 LEU A C 1
ATOM 1413 O O . LEU A 1 178 ? 16.899 -12.616 -8.369 1.00 68.00 178 LEU A O 1
ATOM 1417 N N . GLY A 1 179 ? 15.341 -14.201 -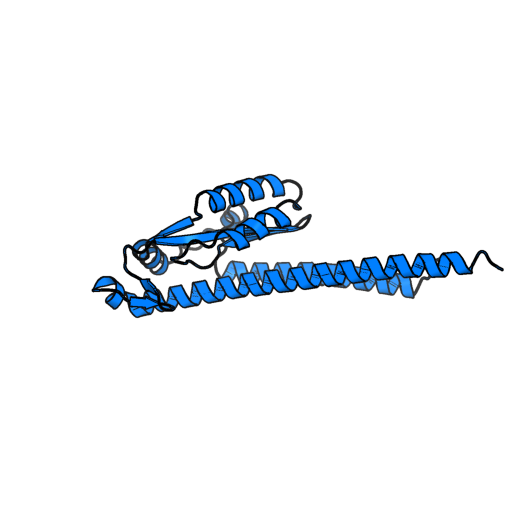8.065 1.00 75.00 179 GLY A N 1
ATOM 1418 C CA . GLY A 1 179 ? 15.835 -15.111 -9.097 1.00 75.00 179 GLY A CA 1
ATOM 1419 C C . GLY A 1 179 ? 15.703 -14.538 -10.508 1.00 75.00 179 GLY A C 1
ATOM 1420 O O . GLY A 1 179 ? 16.658 -14.595 -11.274 1.00 75.00 179 GLY A O 1
ATOM 1421 N N . ILE A 1 180 ? 14.560 -13.931 -10.838 1.00 72.81 180 ILE A N 1
ATOM 1422 C CA . ILE A 1 180 ? 14.327 -13.289 -12.141 1.00 72.81 180 ILE A CA 1
ATOM 1423 C C . ILE A 1 180 ? 15.241 -12.071 -12.307 1.00 72.81 180 ILE A C 1
ATOM 1425 O O . ILE A 1 180 ? 15.916 -11.959 -13.325 1.00 72.81 180 ILE A O 1
ATOM 1429 N N . PHE A 1 181 ? 15.324 -11.191 -11.305 1.00 67.44 181 PHE A N 1
ATOM 1430 C CA . PHE A 1 181 ? 16.243 -10.049 -11.334 1.00 67.44 181 PHE A CA 1
ATOM 1431 C C . PHE A 1 181 ? 17.702 -10.500 -11.432 1.00 67.44 181 PHE A C 1
ATOM 1433 O O . PHE A 1 181 ? 18.457 -9.941 -12.221 1.00 67.44 181 PHE A O 1
ATOM 1440 N N . GLY A 1 182 ? 18.090 -11.542 -10.692 1.00 78.44 182 GLY A N 1
ATOM 1441 C CA . GLY A 1 182 ? 19.420 -12.138 -10.778 1.00 7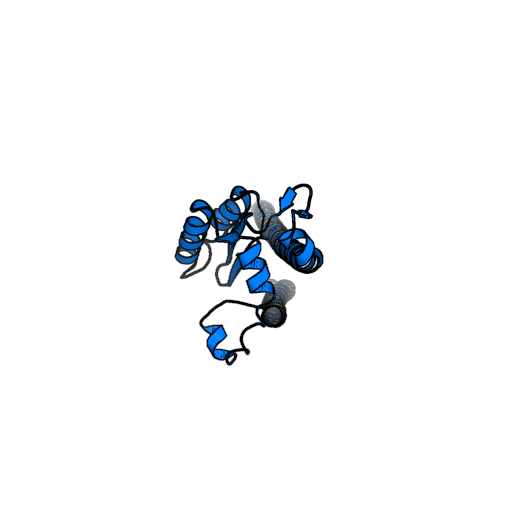8.44 182 GLY A CA 1
ATOM 1442 C C . GLY A 1 182 ? 19.725 -12.685 -12.172 1.00 78.44 182 GLY A C 1
ATOM 1443 O O . GLY A 1 182 ? 20.798 -12.421 -12.702 1.00 78.44 182 GLY A O 1
ATOM 1444 N N . ALA A 1 183 ? 18.774 -13.381 -12.800 1.00 76.06 183 ALA A N 1
ATOM 1445 C CA . ALA A 1 183 ? 18.928 -13.912 -14.153 1.00 76.06 183 ALA A CA 1
ATOM 1446 C C . ALA A 1 183 ? 19.027 -12.802 -15.212 1.00 76.06 183 ALA A C 1
ATOM 1448 O O . ALA A 1 183 ? 19.868 -12.886 -16.104 1.00 76.06 183 ALA A O 1
ATOM 1449 N N . VAL A 1 184 ? 18.218 -11.744 -15.099 1.00 74.56 184 VAL A N 1
ATOM 1450 C CA . VAL A 1 184 ? 18.274 -10.584 -16.004 1.00 74.56 184 VAL A CA 1
ATOM 1451 C C . VAL A 1 184 ? 19.595 -9.830 -15.846 1.00 74.56 184 VAL A C 1
ATOM 1453 O O . VAL A 1 184 ? 20.244 -9.536 -16.845 1.00 74.56 184 VAL A O 1
ATOM 1456 N N . LEU A 1 185 ? 20.038 -9.569 -14.612 1.00 77.75 185 LEU A N 1
ATOM 1457 C CA . LEU A 1 185 ? 21.331 -8.926 -14.353 1.00 77.75 185 LEU A CA 1
ATOM 1458 C C . LEU A 1 185 ? 22.498 -9.771 -14.866 1.00 77.75 185 LEU A C 1
ATOM 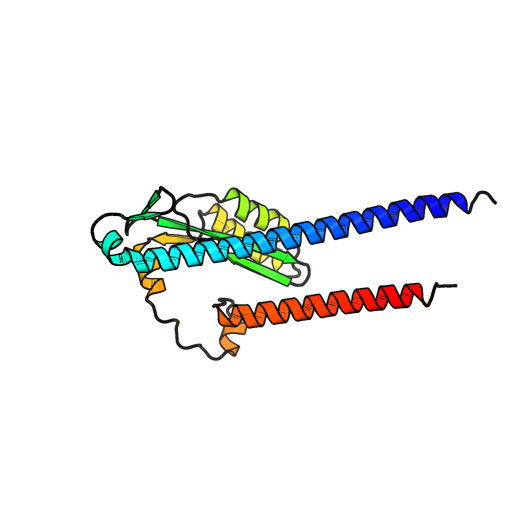1460 O O . LEU A 1 185 ? 23.424 -9.228 -15.460 1.00 77.75 185 LEU A O 1
ATOM 1464 N N . LEU A 1 186 ? 22.439 -11.092 -14.684 1.00 83.50 186 LEU A N 1
ATOM 1465 C CA . LEU A 1 186 ? 23.440 -12.011 -15.216 1.00 83.50 186 LEU A CA 1
ATOM 1466 C C . LEU A 1 186 ? 23.461 -11.984 -16.749 1.00 83.50 186 LEU A C 1
ATOM 1468 O O . LEU A 1 186 ? 24.537 -11.947 -17.334 1.00 83.50 186 LEU A O 1
ATOM 1472 N N . ALA A 1 187 ? 22.298 -11.962 -17.402 1.00 79.00 187 ALA A N 1
ATOM 1473 C CA . ALA A 1 187 ? 22.209 -11.871 -18.857 1.00 79.00 187 ALA A CA 1
ATOM 1474 C C . ALA A 1 187 ? 22.780 -10.546 -19.385 1.00 79.00 187 ALA A C 1
ATOM 1476 O O . ALA A 1 187 ? 23.566 -10.564 -20.329 1.00 79.00 187 ALA A O 1
ATOM 1477 N N . ILE A 1 188 ? 22.449 -9.416 -18.749 1.00 80.25 188 ILE A N 1
ATOM 1478 C CA . ILE A 1 188 ? 23.022 -8.103 -19.084 1.00 80.25 188 ILE A CA 1
ATOM 1479 C C . ILE A 1 188 ? 24.542 -8.140 -18.911 1.00 80.25 188 ILE A C 1
ATOM 1481 O O . ILE A 1 188 ? 25.261 -7.792 -19.840 1.00 80.25 188 ILE A O 1
ATOM 1485 N N . LEU A 1 189 ? 25.034 -8.639 -17.772 1.00 84.62 189 LEU A N 1
ATOM 1486 C CA . LEU A 1 189 ? 26.465 -8.766 -17.500 1.00 84.62 189 LEU A CA 1
ATOM 1487 C C . LEU A 1 189 ? 27.175 -9.614 -18.566 1.00 84.62 189 LEU A C 1
ATOM 1489 O O . LEU A 1 189 ? 28.233 -9.220 -19.047 1.00 84.62 189 LEU A O 1
ATOM 1493 N N . ILE A 1 190 ? 26.591 -10.750 -18.961 1.00 87.88 190 ILE A N 1
ATOM 1494 C CA . ILE A 1 190 ? 27.131 -11.610 -20.023 1.00 87.88 190 ILE A CA 1
ATOM 1495 C C . ILE A 1 190 ? 27.201 -10.848 -21.348 1.00 87.88 190 ILE A C 1
ATOM 1497 O O . ILE A 1 190 ? 28.240 -10.882 -22.001 1.00 87.88 190 ILE A O 1
ATOM 1501 N N . VAL A 1 191 ? 26.139 -10.139 -21.738 1.00 82.62 191 VAL A N 1
ATOM 1502 C CA . VAL A 1 191 ? 26.119 -9.344 -22.977 1.00 82.62 191 VAL A CA 1
ATOM 1503 C C . VAL A 1 191 ? 27.185 -8.246 -22.940 1.00 82.62 191 VAL A C 1
ATOM 1505 O O . VAL A 1 191 ? 27.920 -8.091 -23.912 1.00 82.62 191 VAL A O 1
ATOM 1508 N N . THR A 1 192 ? 27.332 -7.534 -21.821 1.00 81.19 192 THR A N 1
ATOM 1509 C CA . THR A 1 192 ? 28.359 -6.496 -21.652 1.00 81.19 192 THR A CA 1
ATOM 1510 C C . THR A 1 192 ? 29.774 -7.074 -21.727 1.00 81.19 192 THR A C 1
ATOM 1512 O O . THR A 1 192 ? 30.630 -6.511 -22.405 1.00 81.19 192 THR A O 1
ATOM 1515 N N . ILE A 1 193 ? 30.026 -8.220 -21.085 1.00 86.50 193 ILE A N 1
ATOM 1516 C CA . ILE A 1 193 ? 31.317 -8.920 -21.158 1.00 86.50 193 ILE A CA 1
ATOM 1517 C C . ILE A 1 193 ? 31.607 -9.347 -22.600 1.00 86.50 193 ILE A C 1
ATOM 1519 O O . ILE A 1 193 ? 32.695 -9.090 -23.108 1.00 86.50 193 ILE A O 1
ATOM 1523 N N . LEU A 1 194 ? 30.642 -9.966 -23.283 1.00 85.81 194 LEU A N 1
ATOM 1524 C CA . LEU A 1 194 ? 30.812 -10.401 -24.670 1.00 85.81 194 LEU A CA 1
ATOM 1525 C C . LEU A 1 194 ? 31.097 -9.222 -25.606 1.00 85.81 194 LEU A C 1
ATOM 1527 O O . LEU A 1 194 ? 31.990 -9.329 -26.442 1.00 85.81 194 LEU A O 1
ATOM 1531 N N . ALA A 1 195 ? 30.409 -8.092 -25.430 1.00 78.69 195 ALA A N 1
ATOM 1532 C CA . ALA A 1 195 ? 30.665 -6.877 -26.199 1.00 78.69 195 ALA A CA 1
ATOM 1533 C C . ALA A 1 195 ? 32.084 -6.318 -25.974 1.00 78.69 195 ALA A C 1
ATOM 1535 O O . ALA A 1 195 ? 32.694 -5.814 -26.912 1.00 78.69 195 ALA A O 1
ATOM 1536 N N . ALA A 1 196 ? 32.640 -6.450 -24.763 1.00 83.50 196 ALA A N 1
ATOM 1537 C CA . ALA A 1 196 ? 34.006 -6.016 -24.462 1.00 83.50 196 ALA A CA 1
ATOM 1538 C C . ALA A 1 196 ? 35.086 -6.920 -25.089 1.00 83.50 196 ALA A C 1
ATOM 1540 O O . ALA A 1 196 ? 36.149 -6.433 -25.469 1.00 83.50 196 ALA A O 1
ATOM 1541 N N . PHE A 1 197 ? 34.832 -8.229 -25.198 1.00 92.50 197 PHE A N 1
ATOM 1542 C CA . PHE A 1 197 ? 35.785 -9.192 -25.772 1.00 92.50 197 PHE A CA 1
ATOM 1543 C C . PHE A 1 197 ? 35.697 -9.328 -27.294 1.00 92.50 197 PHE A C 1
ATOM 1545 O O . PHE A 1 197 ? 36.673 -9.734 -27.923 1.00 92.50 197 PHE A O 1
ATOM 1552 N N . TYR A 1 198 ? 34.554 -8.982 -27.882 1.00 89.12 198 TYR A N 1
ATOM 1553 C CA . TYR A 1 198 ? 34.335 -8.993 -29.324 1.00 89.12 198 TYR A CA 1
ATOM 1554 C C . TYR A 1 198 ? 33.936 -7.593 -29.796 1.00 89.12 198 TYR A C 1
ATOM 1556 O O . TYR A 1 198 ? 32.779 -7.390 -30.175 1.00 89.12 198 TYR A O 1
ATOM 1564 N N . PRO A 1 199 ? 34.864 -6.613 -29.770 1.00 79.12 199 PRO A N 1
ATOM 1565 C CA . PRO A 1 199 ? 34.612 -5.346 -30.433 1.00 79.12 199 PRO A CA 1
ATOM 1566 C C . PRO A 1 199 ? 34.339 -5.665 -31.905 1.00 79.12 199 PRO A C 1
ATOM 1568 O O . PRO A 1 199 ? 35.142 -6.335 -32.557 1.00 79.12 199 PRO A O 1
ATOM 1571 N N . GLY A 1 200 ? 33.153 -5.288 -32.388 1.00 84.06 200 GLY A N 1
ATOM 1572 C CA . GLY A 1 200 ? 32.781 -5.499 -33.785 1.00 84.06 200 GLY A CA 1
ATOM 1573 C C . GLY A 1 200 ? 33.845 -4.924 -34.736 1.00 84.06 200 GLY A C 1
ATOM 1574 O O . GLY A 1 200 ? 34.566 -4.006 -34.337 1.00 84.06 200 GLY A O 1
ATOM 1575 N N . PRO A 1 201 ? 33.978 -5.485 -35.951 1.00 66.38 201 PRO A N 1
ATOM 1576 C CA . PRO A 1 201 ? 34.957 -5.033 -36.939 1.00 66.38 201 PRO A CA 1
ATOM 1577 C C . PRO A 1 201 ? 34.755 -3.575 -37.368 1.00 66.38 201 PRO A C 1
ATOM 1579 O O . PRO A 1 201 ? 33.590 -3.110 -37.377 1.00 66.38 201 PRO A O 1
#

Sequence (201 aa):
MVVGGVALVLGQEHEAGLDLFWAAASGLSFFLFGWAWNERRQARRLARWLVAHEDEIRRVEATWAGQRLTRATTLVQYEVLVSLILVEISFITAPRPDRRPLLPTATTLLLGWWGIPWGPFHTVRALRTNLGGGHTRNVAQLLVALHAKPPPRAAWWRRLLALDTGDRGQIAMNMAVLGIFGAVLLAILIVTILAAFYPGP

pLDDT: mean 81.81, std 16.91, range [42.56, 97.19]

Radius of gyration: 23.15 Å; chains: 1; bounding box: 57×42×68 Å

Foldseek 3Di:
DPVVVVCVVVVVVVVVVVVVVVVVVVVVVVVVVVQLVVQVVLQVVVLVVCLVCVVVLVPDWDDDPNDTAHQQQKWFKAKAWAAAQDDIDIDIGHTDSDQDLVVRLVRLVVGQQNYPPCSVVVSVVRNCQSVVRHDIDGSNRSNVVSPPDPPDPDPVVVCVVPPDDDDVSVVVVVVVVVVVVVVVVVVVVVVVVVCVVCVDD

Organism: NCBI:txid1192034

Secondary structure (DSSP, 8-state):
--HHHHHHHHHHHHHHHHHHHHHHHHHHHHHHHHHHHHHHHHHHHHHHHHHHTHHHHHHS-EEETTEEE-TTPEEEE-EEEEEETTEEEEEEPPPBSS---HHHHHHHHHHSTTSTTTHHHHHHHHHHHHHTT-EEEEHHHHHHHHHSPPPP---HHHHHSS----HHHHHHHHHHHHHHHHHHHHHHHHHHHHHHHS---